Protein AF-A0A3D4YNA5-F1 (afdb_monomer)

Secondary structure (DSSP, 8-state):
---EEEEEEEEEE----HHHHHHHHHHHHHHHHHHTT-S-HHHHHHHHHHTT--EEEEEEETTSPPEETTEE-TTHHHHHHTTPPTT-BPPPEEETTEEEEEEEEEEE---PPPHHHHHHHHHHHHHHHHHHHHHHHHHHHHHHHHHHS-HHHHHHHTT--PPPPPP--TTT--GGGTT-HHHHHHHTTSPBTPBPPPEEETTEEE--BB----PPPHHHHHHHHHHHHHHHHHHHHHHHHHHHHHHHHHHS----THHHHHHHHHHHT-

Foldseek 3Di:
DWKKFKKKKWWQFDDDDPVRVVVQVVLLVQLQVQAAFDLALVSNVVSCVVSVTDIDMDMDTQPDFDDDPNDTDPPPNVVLRVDDDASTKHGWDDDPGGIMIMGTNDMGGDDPDDCVRCVVVVVVQVVQVVLLVVCQVVQQVLLVVCQVPHNCVSCVVVVHDDDDFDDDDLVGATPVCPQPNVVSVVLVVDDAQHWDRWRGTGSDTDIDHNPDDDDDDPVVCVVCVVVVVVVVVVVVVVVVVVVVVVVCVVPDPDPPCVVVVVVVVVVVVD

pLDDT: mean 86.46, std 11.06, range [39.0, 97.38]

Structure (mmCIF, N/CA/C/O backbone):
data_AF-A0A3D4YNA5-F1
#
_entry.id   AF-A0A3D4YNA5-F1
#
loop_
_atom_site.group_PDB
_atom_site.id
_atom_site.type_symbol
_atom_site.label_atom_id
_atom_site.label_alt_id
_atom_site.label_comp_id
_atom_site.label_asym_id
_atom_site.label_entity_id
_atom_site.label_seq_id
_atom_site.pdbx_PDB_ins_code
_atom_site.Cartn_x
_atom_site.Cartn_y
_atom_site.Cartn_z
_atom_site.occupancy
_atom_site.B_iso_or_equiv
_atom_site.auth_seq_id
_atom_site.auth_comp_id
_atom_site.auth_asym_id
_atom_site.auth_atom_id
_atom_site.pdbx_PDB_model_num
ATOM 1 N N . LYS A 1 1 ? 8.382 11.207 -14.283 1.00 49.62 1 LYS A N 1
ATOM 2 C CA . LYS A 1 1 ? 7.769 11.155 -15.631 1.00 49.62 1 LYS A CA 1
ATOM 3 C C . LYS A 1 1 ? 8.751 10.366 -16.470 1.00 49.62 1 LYS A C 1
ATOM 5 O O . LYS A 1 1 ? 9.892 10.797 -16.496 1.00 49.62 1 LYS A O 1
ATOM 10 N N . GLY A 1 2 ? 8.363 9.209 -16.989 1.00 64.25 2 GLY A N 1
ATOM 11 C CA . GLY A 1 2 ? 9.265 8.326 -17.723 1.00 64.25 2 GLY A CA 1
ATOM 12 C C . GLY A 1 2 ? 8.518 7.682 -18.877 1.00 64.25 2 GLY A C 1
ATOM 13 O O . GLY A 1 2 ? 7.293 7.521 -18.796 1.00 64.25 2 GLY A O 1
ATOM 14 N N . ASP A 1 3 ? 9.243 7.370 -19.939 1.00 75.56 3 ASP A N 1
ATOM 15 C CA . ASP A 1 3 ? 8.723 6.626 -21.079 1.00 75.56 3 ASP A CA 1
ATOM 16 C C . ASP A 1 3 ? 8.268 5.227 -20.624 1.00 75.56 3 ASP A C 1
ATOM 18 O O . ASP A 1 3 ? 8.743 4.694 -19.626 1.00 75.56 3 ASP A O 1
ATOM 22 N N . THR A 1 4 ? 7.307 4.610 -21.305 1.00 77.94 4 THR A N 1
ATOM 23 C CA . THR A 1 4 ? 6.870 3.233 -20.999 1.00 77.94 4 THR A CA 1
ATOM 24 C C . THR A 1 4 ? 6.983 2.382 -22.245 1.00 77.94 4 THR A C 1
ATOM 26 O O . THR A 1 4 ? 6.570 2.817 -23.313 1.00 77.94 4 THR A O 1
ATOM 29 N N . LEU A 1 5 ? 7.510 1.167 -22.141 1.00 78.56 5 LEU A N 1
ATOM 30 C CA . LEU A 1 5 ? 7.705 0.301 -23.302 1.00 78.56 5 LEU A CA 1
ATOM 31 C C . LEU A 1 5 ? 7.331 -1.152 -23.035 1.00 78.56 5 LEU A C 1
ATOM 33 O O . LEU A 1 5 ? 7.346 -1.608 -21.891 1.00 78.56 5 LEU A O 1
ATOM 37 N N . THR A 1 6 ? 6.995 -1.865 -24.109 1.00 83.50 6 THR A N 1
ATOM 38 C CA . THR A 1 6 ? 6.706 -3.305 -24.093 1.00 83.50 6 THR A CA 1
ATOM 39 C C . THR A 1 6 ? 7.867 -4.059 -24.726 1.00 83.50 6 THR A C 1
ATOM 41 O O . THR A 1 6 ? 8.294 -3.721 -25.830 1.00 83.50 6 THR A O 1
ATOM 44 N N . VAL A 1 7 ? 8.360 -5.090 -24.042 1.00 79.56 7 VAL A N 1
ATOM 45 C CA . VAL A 1 7 ? 9.488 -5.920 -24.484 1.00 79.56 7 VAL A CA 1
ATOM 46 C C . VAL A 1 7 ? 9.094 -7.384 -24.473 1.00 79.56 7 VAL A C 1
ATOM 48 O O . VAL A 1 7 ? 8.497 -7.871 -23.511 1.00 79.56 7 VAL A O 1
ATOM 51 N N . SER A 1 8 ? 9.509 -8.093 -25.513 1.00 81.62 8 SER A N 1
ATOM 52 C CA . SER A 1 8 ? 9.560 -9.552 -25.552 1.00 81.62 8 SER A CA 1
ATOM 53 C C . SER A 1 8 ? 10.996 -10.009 -25.286 1.00 81.62 8 SER A C 1
ATOM 55 O O . SER A 1 8 ? 11.909 -9.457 -25.888 1.00 81.62 8 SER A O 1
ATOM 57 N N . HIS A 1 9 ? 11.232 -11.003 -24.427 1.00 77.06 9 HIS A N 1
ATOM 58 C CA . HIS A 1 9 ? 12.578 -11.563 -24.233 1.00 77.06 9 HIS A CA 1
ATOM 59 C C . HIS A 1 9 ? 12.609 -13.094 -24.239 1.00 77.06 9 HIS A C 1
ATOM 61 O O . HIS A 1 9 ? 11.575 -13.750 -24.099 1.00 77.06 9 HIS A O 1
ATOM 67 N N . ILE A 1 10 ? 13.819 -13.624 -24.398 1.00 78.12 10 ILE A N 1
ATOM 68 C CA . ILE A 1 10 ? 14.181 -15.042 -24.416 1.00 78.12 10 ILE A CA 1
ATOM 69 C C . ILE A 1 10 ? 15.173 -15.288 -23.268 1.00 78.12 10 ILE A C 1
ATOM 71 O O . ILE A 1 10 ? 16.165 -14.566 -23.185 1.00 78.12 10 ILE A O 1
ATOM 75 N N . LEU A 1 11 ? 14.911 -16.282 -22.408 1.00 75.44 11 LEU A N 1
ATOM 76 C CA . LEU A 1 11 ? 15.756 -16.649 -21.258 1.00 75.44 11 LEU A CA 1
ATOM 77 C C . LEU A 1 11 ? 16.326 -18.071 -21.398 1.00 75.44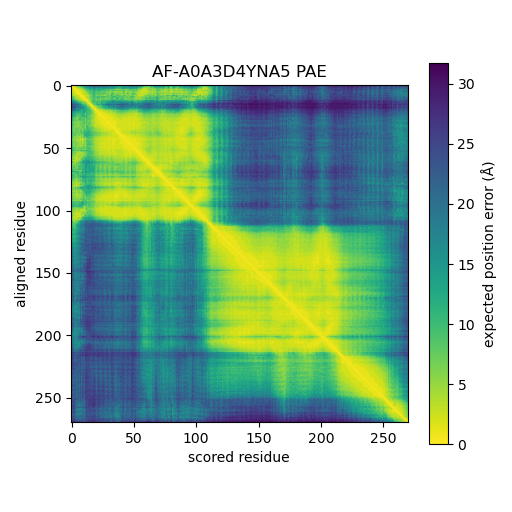 11 LEU A C 1
ATOM 79 O O . LEU A 1 11 ? 15.590 -19.021 -21.675 1.00 75.44 11 LEU A O 1
ATOM 83 N N . LEU A 1 12 ? 17.626 -18.228 -21.135 1.00 68.19 12 LEU A N 1
ATOM 84 C CA . LEU A 1 12 ? 18.305 -19.522 -21.001 1.00 68.19 12 LEU A CA 1
ATOM 85 C C . LEU A 1 12 ? 18.703 -19.797 -19.539 1.00 68.19 12 LEU A C 1
ATOM 87 O O . LEU A 1 12 ? 19.667 -19.217 -19.057 1.00 68.19 12 LEU A O 1
ATOM 91 N N . HIS A 1 13 ? 17.994 -20.707 -18.859 1.00 60.66 13 HIS A N 1
ATOM 92 C CA . HIS A 1 13 ? 18.258 -21.091 -17.461 1.00 60.66 13 HIS A CA 1
ATOM 93 C C . HIS A 1 13 ? 19.554 -21.901 -17.265 1.00 60.66 13 HIS A C 1
ATOM 95 O O . HIS A 1 13 ? 19.920 -22.728 -18.106 1.00 60.66 13 HIS A O 1
ATOM 101 N N . ILE A 1 14 ? 20.189 -21.733 -16.097 1.00 57.69 14 ILE A N 1
ATOM 102 C CA . ILE A 1 14 ? 21.370 -22.490 -15.655 1.00 57.69 14 ILE A CA 1
ATOM 103 C C . ILE A 1 14 ? 21.044 -23.288 -14.373 1.00 57.69 14 ILE A C 1
ATOM 105 O O . ILE A 1 14 ? 20.845 -22.701 -13.316 1.00 57.69 14 ILE A O 1
ATOM 109 N N . GLU A 1 15 ? 21.077 -24.624 -14.436 1.00 52.19 15 GLU A N 1
ATOM 110 C CA . GLU A 1 15 ? 21.253 -25.508 -13.265 1.00 52.19 15 GLU A CA 1
ATOM 111 C C . GLU A 1 15 ? 22.542 -26.325 -13.491 1.00 52.19 15 GLU A C 1
ATOM 113 O O . GLU A 1 15 ? 22.666 -27.025 -14.499 1.00 52.19 15 GLU A O 1
ATOM 118 N N . GLN A 1 16 ? 23.569 -26.162 -12.643 1.00 47.59 16 GLN A N 1
ATOM 119 C CA . GLN A 1 16 ? 24.948 -26.530 -13.016 1.00 47.59 16 GLN A CA 1
ATOM 120 C C . GLN A 1 16 ? 25.380 -27.973 -12.694 1.00 47.59 16 GLN A C 1
ATOM 122 O O . GLN A 1 16 ? 25.370 -28.419 -11.550 1.00 47.59 16 GLN A O 1
ATOM 127 N N . SER A 1 17 ? 25.928 -28.616 -13.732 1.00 53.03 17 SER A N 1
ATOM 128 C CA . SER A 1 17 ? 27.189 -29.382 -13.718 1.00 53.03 17 SER A CA 1
ATOM 129 C C . SER A 1 17 ? 28.076 -28.856 -14.868 1.00 53.03 17 SER A C 1
ATOM 131 O O . SER A 1 17 ? 27.544 -28.239 -15.794 1.00 53.03 17 SER A O 1
ATOM 133 N N . ASP A 1 18 ? 29.393 -29.099 -14.869 1.00 57.06 18 ASP A N 1
ATOM 134 C CA . ASP A 1 18 ? 30.337 -28.538 -15.867 1.00 57.06 18 ASP A CA 1
ATOM 135 C C . ASP A 1 18 ? 29.963 -28.836 -17.338 1.00 57.06 18 ASP A C 1
ATOM 137 O O . ASP A 1 18 ? 30.195 -28.025 -18.233 1.00 57.06 18 ASP A O 1
ATOM 141 N N . SER A 1 19 ? 29.304 -29.970 -17.609 1.00 61.47 19 SER A N 1
ATOM 142 C CA . SER A 1 19 ? 28.806 -30.325 -18.951 1.00 61.47 19 SER A CA 1
ATOM 143 C C . SER A 1 19 ? 27.565 -29.521 -19.378 1.00 61.47 19 SER A C 1
ATOM 145 O O . SER A 1 19 ? 27.304 -29.362 -20.574 1.00 61.47 19 SER A O 1
ATOM 147 N N . ALA A 1 20 ? 26.786 -29.017 -18.418 1.00 62.12 20 ALA A N 1
ATOM 148 C CA . ALA A 1 20 ? 25.581 -28.232 -18.671 1.00 62.12 20 ALA A CA 1
ATOM 149 C C . ALA A 1 20 ? 25.916 -26.781 -19.052 1.00 62.12 20 ALA A C 1
ATOM 151 O O . ALA A 1 20 ? 25.306 -26.257 -19.983 1.00 62.12 20 ALA A O 1
ATOM 152 N N . ALA A 1 21 ? 26.935 -26.176 -18.430 1.00 65.94 21 ALA A N 1
ATOM 153 C CA . ALA A 1 21 ? 27.372 -24.808 -18.731 1.00 65.94 21 ALA A CA 1
ATOM 154 C C . ALA A 1 21 ? 27.782 -24.642 -20.206 1.00 65.94 21 ALA A C 1
ATOM 156 O O . ALA A 1 21 ? 27.205 -23.826 -20.921 1.00 65.94 21 ALA A O 1
ATOM 157 N N . SER A 1 22 ? 28.648 -25.523 -20.726 1.00 74.38 22 SER A N 1
ATOM 158 C CA . SER A 1 22 ? 29.066 -25.464 -22.137 1.00 74.38 22 SER A CA 1
ATOM 159 C C . SER A 1 22 ? 27.923 -25.687 -23.137 1.00 74.38 22 SER 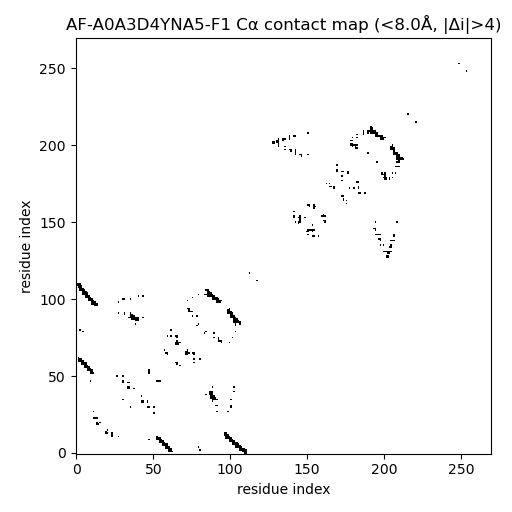A C 1
ATOM 161 O O . SER A 1 22 ? 28.011 -25.251 -24.285 1.00 74.38 22 SER A O 1
ATOM 163 N N . LYS A 1 23 ? 26.855 -26.402 -22.752 1.00 75.44 23 LYS A N 1
ATOM 164 C CA . LYS A 1 23 ? 25.661 -26.549 -23.601 1.00 75.44 23 LYS A CA 1
ATOM 165 C C . LYS A 1 23 ? 24.843 -25.263 -23.619 1.00 75.44 23 LYS A C 1
ATOM 167 O O . LYS A 1 23 ? 24.359 -24.889 -24.686 1.00 75.44 23 LYS A O 1
ATOM 172 N N . THR A 1 24 ? 24.698 -24.603 -22.473 1.00 77.56 24 THR A N 1
ATOM 173 C CA . THR A 1 24 ? 24.005 -23.317 -22.370 1.00 77.56 24 THR A CA 1
ATOM 174 C C . THR A 1 24 ? 24.736 -22.242 -23.163 1.00 77.56 24 THR A C 1
ATOM 176 O O . THR A 1 24 ? 24.092 -21.595 -23.983 1.00 77.56 24 THR A O 1
ATOM 179 N N . ASP A 1 25 ? 26.061 -22.148 -23.051 1.00 81.75 25 ASP A N 1
ATOM 180 C CA . ASP A 1 25 ? 26.862 -21.166 -23.798 1.00 81.75 25 ASP A CA 1
ATOM 181 C C . ASP A 1 25 ? 26.709 -21.346 -25.313 1.00 81.75 25 ASP A C 1
ATOM 183 O O . ASP A 1 25 ? 26.392 -20.405 -26.032 1.00 81.75 25 ASP A O 1
ATOM 187 N N . ARG A 1 26 ? 26.780 -22.588 -25.818 1.00 85.62 26 ARG A N 1
ATOM 188 C CA . ARG A 1 26 ? 26.553 -22.865 -27.251 1.00 85.62 26 ARG A CA 1
ATOM 189 C C . ARG A 1 26 ? 25.148 -22.488 -27.721 1.00 85.62 26 ARG A C 1
ATOM 191 O O . ARG A 1 26 ? 24.967 -22.108 -28.884 1.00 85.62 26 ARG A O 1
ATOM 198 N N . ARG A 1 27 ? 24.134 -22.648 -26.862 1.00 88.00 27 ARG A N 1
ATOM 199 C CA . ARG A 1 27 ? 22.757 -22.226 -27.166 1.00 88.00 27 ARG A CA 1
ATOM 200 C C . ARG A 1 27 ? 22.642 -20.707 -27.150 1.00 88.00 27 ARG A C 1
ATOM 202 O O . ARG A 1 27 ? 21.989 -20.176 -28.042 1.00 88.00 27 ARG A O 1
ATOM 209 N N . ALA A 1 28 ? 23.305 -20.034 -26.214 1.00 88.25 28 ALA A N 1
ATOM 210 C CA . ALA A 1 28 ? 23.381 -18.580 -26.142 1.00 88.25 28 ALA A CA 1
ATOM 211 C C . ALA A 1 28 ? 24.067 -18.000 -27.389 1.00 88.25 28 ALA A C 1
ATOM 213 O O . ALA A 1 28 ? 23.503 -17.135 -28.053 1.00 88.25 28 ALA A O 1
ATOM 214 N N . ASP A 1 29 ? 25.193 -18.581 -27.807 1.00 89.19 29 ASP A N 1
ATOM 215 C CA . ASP A 1 29 ? 25.886 -18.221 -29.046 1.00 89.19 29 ASP A CA 1
ATOM 216 C C . ASP A 1 29 ? 25.002 -18.422 -30.282 1.00 89.19 29 ASP A C 1
ATOM 218 O O . ASP A 1 29 ? 25.019 -17.628 -31.222 1.00 89.19 29 ASP A O 1
ATOM 222 N N . SER A 1 30 ? 24.233 -19.514 -30.311 1.00 90.88 30 SER A N 1
ATOM 223 C CA . SER A 1 30 ? 23.310 -19.789 -31.416 1.00 90.88 30 SER A CA 1
ATOM 224 C C . SER A 1 30 ? 22.175 -18.773 -31.447 1.00 90.88 30 SER A C 1
ATOM 226 O O . SER A 1 30 ? 21.864 -18.249 -32.512 1.00 90.88 30 SER A O 1
ATOM 228 N N . LEU A 1 31 ? 21.609 -18.445 -30.285 1.00 91.50 31 LEU A N 1
ATOM 229 C CA . LEU A 1 31 ? 20.586 -17.417 -30.135 1.00 91.50 31 LEU A CA 1
ATOM 230 C C . LEU A 1 31 ? 21.104 -16.051 -30.604 1.00 91.50 31 LEU A C 1
ATOM 232 O O . LEU A 1 31 ? 20.443 -15.387 -31.404 1.00 91.50 31 LEU A O 1
ATOM 236 N N . ALA A 1 32 ? 22.310 -15.674 -30.178 1.00 90.94 32 ALA A N 1
ATOM 237 C CA . ALA A 1 32 ? 22.948 -14.431 -30.582 1.00 90.94 32 ALA A CA 1
ATOM 238 C C . ALA A 1 32 ? 23.185 -14.380 -32.099 1.00 90.94 32 ALA A C 1
ATOM 240 O O . ALA A 1 32 ? 22.798 -13.412 -32.747 1.00 90.94 32 ALA A O 1
ATOM 241 N N . ARG A 1 33 ? 23.725 -15.448 -32.702 1.00 92.38 33 ARG A N 1
ATOM 242 C CA . ARG A 1 33 ? 23.923 -15.522 -34.163 1.00 92.38 33 ARG A CA 1
ATOM 243 C C . ARG A 1 33 ? 22.628 -15.377 -34.958 1.00 92.38 33 ARG A C 1
ATOM 245 O O . ARG A 1 33 ? 22.651 -14.829 -36.056 1.00 92.38 33 ARG A O 1
ATOM 252 N N . MET A 1 34 ? 21.520 -15.907 -34.445 1.00 90.81 34 MET A N 1
ATOM 253 C CA . MET A 1 34 ? 20.245 -15.887 -35.159 1.00 90.81 34 MET A CA 1
ATOM 254 C C . MET A 1 34 ? 19.531 -14.538 -35.060 1.00 90.81 34 MET A C 1
ATOM 256 O O . MET A 1 34 ? 18.917 -14.115 -36.040 1.00 90.81 34 MET A O 1
ATOM 260 N N . ALA A 1 35 ? 19.581 -13.883 -33.896 1.00 92.06 35 ALA A N 1
ATOM 261 C CA . ALA A 1 35 ? 18.666 -12.785 -33.594 1.00 92.06 35 ALA A CA 1
ATOM 262 C C . ALA A 1 35 ? 19.282 -11.576 -32.875 1.00 92.06 35 ALA A C 1
ATOM 264 O O . ALA A 1 35 ? 18.578 -10.583 -32.721 1.00 92.06 35 ALA A O 1
ATOM 265 N N . ALA A 1 36 ? 20.546 -11.595 -32.443 1.00 90.44 36 ALA A N 1
ATOM 266 C CA . ALA A 1 36 ? 21.111 -10.429 -31.765 1.00 90.44 36 ALA A CA 1
ATOM 267 C C . ALA A 1 36 ? 21.327 -9.243 -32.710 1.00 90.44 36 ALA A C 1
ATOM 269 O O . ALA A 1 36 ? 21.718 -9.409 -33.867 1.00 90.44 36 ALA A O 1
ATOM 270 N N . SER A 1 37 ? 21.109 -8.036 -32.182 1.00 88.75 37 SER A N 1
ATOM 271 C CA . SER A 1 37 ? 21.429 -6.761 -32.836 1.00 88.75 37 SER A CA 1
ATOM 272 C C . SER A 1 37 ? 20.813 -6.598 -34.233 1.00 88.75 37 SER A C 1
ATOM 274 O O . SER A 1 37 ? 21.428 -6.013 -35.126 1.00 88.75 37 SER A O 1
ATOM 276 N N . THR A 1 38 ? 19.604 -7.129 -34.442 1.00 88.31 38 THR A N 1
ATOM 277 C CA . THR A 1 38 ? 18.873 -7.037 -35.713 1.00 88.31 38 THR A CA 1
ATOM 278 C C . THR A 1 38 ? 17.647 -6.139 -35.594 1.00 88.31 38 THR A C 1
ATOM 280 O O . THR A 1 38 ? 16.963 -6.116 -34.575 1.00 88.31 38 THR A O 1
ATOM 283 N N . ASP A 1 39 ? 17.336 -5.435 -36.673 1.00 86.44 39 ASP A N 1
ATOM 284 C CA . ASP A 1 39 ? 16.124 -4.642 -36.865 1.00 86.44 39 ASP A CA 1
ATOM 285 C C . ASP A 1 39 ? 14.982 -5.440 -37.521 1.00 86.44 39 ASP A C 1
ATOM 287 O O . ASP A 1 39 ? 13.945 -4.869 -37.849 1.00 86.44 39 ASP A O 1
ATOM 291 N N . GLN A 1 40 ? 15.163 -6.752 -37.723 1.00 88.75 40 GLN A N 1
ATOM 292 C CA . GLN A 1 40 ? 14.173 -7.645 -38.323 1.00 88.75 40 GLN A CA 1
ATOM 293 C C . GLN A 1 40 ? 13.416 -8.420 -37.233 1.00 88.75 40 GLN A C 1
ATOM 295 O O . GLN A 1 40 ? 13.927 -9.430 -36.739 1.00 88.75 40 GLN A O 1
ATOM 300 N N . PRO A 1 41 ? 12.166 -8.042 -36.895 1.00 87.31 41 PRO A N 1
ATOM 301 C CA . PRO A 1 41 ? 11.430 -8.650 -35.783 1.00 87.31 41 PRO A CA 1
ATOM 302 C C . PRO A 1 41 ? 11.217 -10.158 -35.940 1.00 87.31 41 PRO A C 1
ATOM 304 O O . PRO A 1 41 ? 11.161 -10.877 -34.943 1.00 87.31 41 PRO A O 1
ATOM 307 N N . ALA A 1 42 ? 11.115 -10.632 -37.187 1.00 92.81 42 ALA A N 1
ATOM 308 C CA . ALA A 1 42 ? 10.882 -12.034 -37.520 1.00 92.81 42 ALA A CA 1
ATOM 309 C C . ALA A 1 42 ? 12.023 -12.954 -37.062 1.00 92.81 42 ALA A C 1
ATOM 311 O O . ALA A 1 42 ? 11.754 -14.067 -36.612 1.00 92.81 42 ALA A O 1
ATOM 312 N N . LYS A 1 43 ? 13.278 -12.483 -37.095 1.00 91.75 43 LYS A N 1
ATOM 313 C CA . LYS A 1 43 ? 14.445 -13.275 -36.674 1.00 91.75 43 LYS A CA 1
ATOM 314 C C . LYS A 1 43 ? 14.385 -13.661 -35.202 1.00 91.75 43 LYS A C 1
ATOM 316 O O . LYS A 1 43 ? 14.775 -14.767 -34.843 1.00 91.75 43 LYS A O 1
ATOM 321 N N . PHE A 1 44 ? 13.849 -12.779 -34.360 1.00 93.00 44 PHE A N 1
ATOM 322 C CA . PHE A 1 44 ? 13.624 -13.068 -32.947 1.00 93.00 44 PHE A CA 1
ATOM 323 C C . PHE A 1 44 ? 12.629 -14.223 -32.762 1.00 93.00 44 PHE A C 1
ATOM 325 O O . PHE A 1 44 ? 12.913 -15.184 -32.046 1.00 93.00 44 PHE A O 1
ATOM 332 N N . ASP A 1 45 ? 11.490 -14.170 -33.460 1.00 91.94 45 ASP A N 1
ATOM 333 C CA . ASP A 1 45 ? 10.459 -15.211 -33.377 1.00 91.94 45 ASP A CA 1
ATOM 334 C C . ASP A 1 45 ? 10.941 -16.543 -33.983 1.00 91.94 45 ASP A C 1
ATOM 336 O O . ASP A 1 45 ? 10.618 -17.623 -33.484 1.00 91.94 45 ASP A O 1
ATOM 340 N N . GLU A 1 46 ? 11.738 -16.488 -35.052 1.00 93.62 46 GLU A N 1
ATOM 341 C CA . GLU A 1 46 ? 12.380 -17.655 -35.660 1.00 93.62 46 GLU A CA 1
ATOM 342 C C . GLU A 1 46 ? 13.417 -18.293 -34.736 1.00 93.62 46 GLU A C 1
ATOM 344 O O . GLU A 1 46 ? 13.385 -19.511 -34.559 1.00 93.62 46 GLU A O 1
ATOM 349 N N . ALA A 1 47 ? 14.282 -17.499 -34.100 1.00 92.69 47 ALA A N 1
ATOM 350 C CA . ALA A 1 47 ? 15.271 -17.988 -33.143 1.00 92.69 47 ALA A CA 1
ATOM 351 C C . ALA A 1 47 ? 14.611 -18.633 -31.921 1.00 92.69 47 ALA A C 1
ATOM 353 O O . ALA A 1 47 ? 14.999 -19.734 -31.523 1.00 92.69 47 ALA A O 1
ATOM 354 N N . ALA A 1 48 ? 13.565 -18.003 -31.376 1.00 92.50 48 ALA A N 1
ATOM 355 C CA . ALA A 1 48 ? 12.783 -18.559 -30.277 1.00 92.50 48 ALA A CA 1
ATOM 356 C C . ALA A 1 48 ? 12.181 -19.926 -30.640 1.00 92.50 48 ALA A C 1
ATOM 358 O O . ALA A 1 48 ? 12.310 -20.884 -29.876 1.00 92.50 48 ALA A O 1
ATOM 359 N N . ARG A 1 49 ? 11.575 -20.054 -31.830 1.00 93.75 49 ARG A N 1
ATOM 360 C CA . ARG A 1 49 ? 11.005 -21.327 -32.306 1.00 93.75 49 ARG A CA 1
ATOM 361 C C . ARG A 1 49 ? 12.074 -22.386 -32.570 1.00 93.75 49 ARG A C 1
ATOM 363 O O . ARG A 1 49 ? 11.923 -23.514 -32.109 1.00 93.75 49 ARG A O 1
ATOM 370 N N . ALA A 1 50 ? 13.138 -22.034 -33.289 1.00 91.62 50 ALA A N 1
ATOM 371 C CA 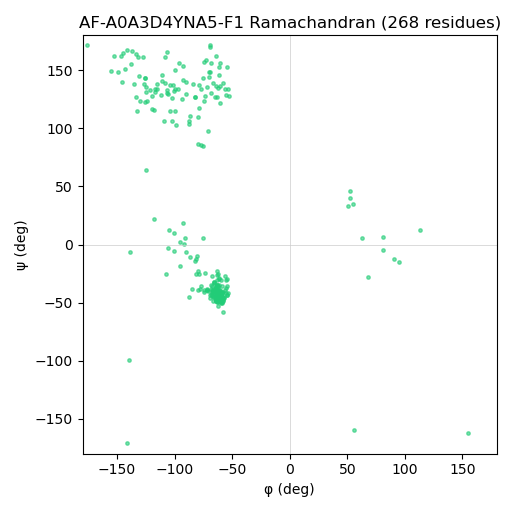. ALA A 1 50 ? 14.193 -22.965 -33.686 1.00 91.62 50 ALA A CA 1
ATOM 372 C C . ALA A 1 50 ? 14.957 -23.527 -32.484 1.00 91.62 50 ALA A C 1
ATOM 374 O O . ALA A 1 50 ? 15.295 -24.708 -32.458 1.00 91.62 50 ALA A O 1
ATOM 375 N N . LEU A 1 51 ? 15.201 -22.692 -31.473 1.00 90.00 51 LEU A N 1
ATOM 376 C CA . LEU A 1 51 ? 15.894 -23.087 -30.248 1.00 90.00 51 LEU A CA 1
ATOM 377 C C . LEU A 1 51 ? 14.937 -23.550 -29.143 1.00 90.00 51 LEU A C 1
ATOM 379 O O . LEU A 1 51 ? 15.409 -23.911 -28.062 1.00 90.00 51 LEU A O 1
ATOM 383 N N . GLN A 1 52 ? 13.627 -23.552 -29.417 1.00 89.69 52 GLN A N 1
ATOM 384 C CA . GLN A 1 52 ? 12.551 -23.929 -28.498 1.00 89.69 52 GLN A CA 1
ATOM 385 C C . GLN A 1 52 ? 12.624 -23.177 -27.161 1.00 89.69 52 GLN A C 1
ATOM 387 O O . GLN A 1 52 ? 12.532 -23.779 -26.090 1.00 89.69 52 GLN A O 1
ATOM 392 N N . ILE A 1 53 ? 12.829 -21.860 -27.220 1.00 88.38 53 ILE A N 1
ATOM 393 C CA . ILE A 1 53 ? 12.932 -21.006 -26.036 1.00 88.38 53 ILE A CA 1
ATOM 394 C C . ILE A 1 53 ? 11.644 -20.179 -25.903 1.00 88.38 53 ILE A C 1
ATOM 396 O O . ILE A 1 53 ? 11.216 -19.563 -26.884 1.00 88.38 53 ILE A O 1
ATOM 400 N N . PRO A 1 54 ? 10.992 -20.161 -24.725 1.00 86.12 54 PRO A N 1
ATOM 401 C CA . PRO A 1 54 ? 9.764 -19.402 -24.533 1.00 86.12 54 PRO A CA 1
ATOM 402 C C . PRO A 1 54 ? 10.019 -17.896 -24.623 1.00 86.12 54 PRO A C 1
ATOM 404 O O . PRO A 1 54 ? 10.993 -17.380 -24.075 1.00 86.12 54 PRO A O 1
ATOM 407 N N . VAL A 1 55 ? 9.096 -17.191 -25.281 1.00 89.69 55 VAL A N 1
ATOM 408 C CA . VAL A 1 55 ? 9.086 -15.727 -25.324 1.00 89.69 55 VAL A CA 1
ATOM 409 C C . VAL A 1 55 ? 8.199 -15.198 -24.210 1.00 89.69 55 VAL A C 1
ATOM 411 O O . VAL A 1 55 ? 7.015 -15.535 -24.143 1.00 89.69 55 VAL A O 1
ATOM 414 N N . ILE A 1 56 ? 8.750 -14.326 -23.371 1.00 88.62 56 ILE A N 1
ATOM 415 C CA . ILE A 1 56 ? 8.001 -13.677 -22.295 1.00 88.62 56 ILE A CA 1
ATOM 416 C C . ILE A 1 56 ? 7.861 -12.186 -22.592 1.00 88.62 56 ILE A C 1
ATOM 418 O O . ILE A 1 56 ? 8.849 -11.492 -22.838 1.00 88.62 56 ILE A O 1
ATOM 422 N N . ARG A 1 57 ? 6.619 -11.694 -22.531 1.00 89.12 57 ARG A N 1
ATOM 423 C CA . ARG A 1 57 ? 6.266 -10.284 -22.736 1.00 89.12 57 ARG A CA 1
ATOM 424 C C . ARG A 1 57 ? 6.122 -9.560 -21.409 1.00 89.12 57 ARG A C 1
ATOM 426 O O . ARG A 1 57 ? 5.454 -10.062 -20.509 1.00 89.12 57 ARG A O 1
ATOM 433 N N . SER A 1 58 ? 6.709 -8.374 -21.306 1.00 86.06 58 SER A N 1
ATOM 434 C CA . SER A 1 58 ? 6.594 -7.516 -20.127 1.00 86.06 58 SER A CA 1
ATOM 435 C C . SER A 1 58 ? 6.610 -6.036 -20.505 1.00 86.06 58 SER A C 1
ATOM 437 O O . SER A 1 58 ? 7.009 -5.665 -21.606 1.00 86.06 58 SER A O 1
ATOM 439 N N . THR A 1 59 ? 6.149 -5.189 -19.589 1.00 87.25 59 THR A N 1
ATOM 440 C CA . THR A 1 59 ? 6.159 -3.728 -19.719 1.00 87.25 59 THR A CA 1
ATOM 441 C C . THR A 1 59 ? 7.079 -3.134 -18.660 1.00 87.25 59 THR A C 1
ATOM 443 O O . THR A 1 59 ? 7.043 -3.554 -17.505 1.00 87.25 59 THR A O 1
ATOM 446 N N . VAL A 1 60 ? 7.881 -2.138 -19.030 1.00 85.62 60 VAL A N 1
ATOM 447 C CA . VAL A 1 60 ? 8.744 -1.398 -18.100 1.00 85.62 60 VAL A CA 1
ATOM 448 C C . VAL A 1 60 ? 8.572 0.104 -18.301 1.00 85.62 60 VAL A C 1
ATOM 450 O O . VAL A 1 60 ? 8.349 0.575 -19.415 1.00 85.62 60 VAL A O 1
ATOM 453 N N . VAL A 1 61 ? 8.655 0.845 -17.198 1.00 85.12 61 VAL A N 1
ATOM 454 C CA . VAL A 1 61 ? 8.663 2.312 -17.176 1.00 85.12 61 VAL A CA 1
ATOM 455 C C . VAL A 1 61 ? 10.101 2.782 -16.990 1.00 85.12 61 VAL A C 1
ATOM 457 O O . VAL A 1 61 ? 10.836 2.226 -16.174 1.00 85.12 61 VAL A O 1
ATOM 460 N N . GLU A 1 62 ? 10.502 3.808 -17.726 1.00 81.00 62 GLU A N 1
ATOM 461 C CA . GLU A 1 62 ? 11.824 4.409 -17.664 1.00 81.00 62 GLU A CA 1
ATOM 462 C C . GLU A 1 62 ? 12.153 4.847 -16.231 1.00 81.00 62 GLU A C 1
ATOM 464 O O . GLU A 1 62 ? 11.368 5.527 -15.563 1.00 81.00 62 GLU A O 1
ATOM 469 N N . GLY A 1 63 ? 13.323 4.424 -15.750 1.00 75.88 63 GLY A N 1
ATOM 470 C CA . GLY A 1 63 ? 13.774 4.638 -14.373 1.00 75.88 63 GLY A CA 1
ATOM 471 C C . GLY A 1 63 ? 13.395 3.524 -13.391 1.00 75.88 63 GLY A C 1
ATOM 472 O O . GLY A 1 63 ? 13.979 3.469 -12.309 1.00 75.88 63 GLY A O 1
ATOM 473 N N . ASN A 1 64 ? 12.499 2.602 -13.760 1.00 79.88 64 ASN A N 1
ATOM 474 C CA . ASN A 1 64 ? 12.204 1.410 -12.964 1.00 79.88 64 ASN A CA 1
ATOM 475 C C . ASN A 1 64 ? 13.070 0.219 -13.399 1.00 79.88 64 ASN A C 1
ATOM 477 O O . ASN A 1 64 ? 13.490 0.108 -14.552 1.00 79.88 64 ASN A O 1
ATOM 481 N N . THR A 1 65 ? 13.317 -0.707 -12.472 1.00 78.81 65 THR A N 1
ATOM 482 C CA . THR A 1 65 ? 13.961 -1.984 -12.789 1.00 78.81 65 THR A CA 1
ATOM 483 C C . THR A 1 65 ? 13.003 -2.877 -13.572 1.00 78.81 65 THR A C 1
ATOM 485 O O . THR A 1 65 ? 11.831 -3.009 -13.221 1.00 78.81 65 THR A O 1
ATOM 488 N N . MET A 1 66 ? 13.501 -3.519 -14.629 1.00 81.88 66 MET A N 1
ATOM 489 C CA . MET A 1 66 ? 12.727 -4.530 -15.340 1.00 81.88 66 MET A CA 1
ATOM 490 C C . MET A 1 66 ? 12.691 -5.807 -14.505 1.00 81.88 66 MET A C 1
ATOM 492 O O . MET A 1 66 ? 13.740 -6.355 -14.155 1.00 81.88 66 MET A O 1
ATOM 496 N N . THR A 1 67 ? 11.487 -6.279 -14.194 1.00 82.12 67 THR A N 1
ATOM 497 C CA . THR A 1 67 ? 11.284 -7.573 -13.549 1.00 82.12 67 THR A CA 1
ATOM 498 C C . THR A 1 67 ? 10.312 -8.432 -14.345 1.00 82.12 67 THR A C 1
ATOM 500 O O . THR A 1 67 ? 9.350 -7.941 -14.941 1.00 82.12 67 THR A O 1
ATOM 503 N N . VAL A 1 68 ? 10.574 -9.735 -14.370 1.00 75.25 68 VAL A N 1
ATOM 504 C CA . VAL A 1 68 ? 9.689 -10.745 -14.952 1.00 75.25 68 VAL A CA 1
ATOM 505 C C . VAL A 1 68 ? 9.587 -11.889 -13.963 1.00 75.25 68 VAL A C 1
ATOM 507 O O . VAL A 1 68 ? 10.602 -12.395 -13.501 1.00 75.25 68 VAL A O 1
ATOM 510 N N . ASN A 1 69 ? 8.361 -12.278 -13.606 1.00 75.31 69 ASN A N 1
ATOM 511 C CA . ASN A 1 69 ? 8.104 -13.341 -12.626 1.00 75.31 69 ASN A CA 1
ATOM 512 C C . ASN A 1 69 ? 8.883 -13.157 -11.304 1.00 75.31 69 ASN A C 1
ATOM 514 O O . ASN A 1 69 ? 9.297 -14.123 -10.673 1.00 75.31 69 ASN A O 1
ATOM 518 N N . GLY A 1 70 ? 9.104 -11.904 -10.890 1.00 72.19 70 GLY A N 1
ATOM 519 C CA . GLY A 1 70 ? 9.858 -11.563 -9.678 1.00 72.19 70 GLY A CA 1
ATOM 520 C C . GLY A 1 70 ? 11.385 -11.574 -9.828 1.00 72.19 70 GLY A C 1
ATOM 521 O O . GLY A 1 70 ? 12.071 -11.170 -8.893 1.00 72.19 70 GLY A O 1
ATOM 522 N N . GLN A 1 71 ? 11.925 -11.966 -10.984 1.00 75.44 71 GLN A N 1
ATOM 523 C CA . GLN A 1 71 ? 13.358 -11.916 -11.280 1.00 75.44 71 GLN A CA 1
ATOM 524 C C . GLN A 1 71 ? 13.736 -10.604 -11.964 1.00 75.44 71 GLN A C 1
ATOM 526 O O . GLN A 1 71 ? 12.987 -10.079 -12.787 1.00 75.44 71 GLN A O 1
ATOM 531 N N . TYR A 1 72 ? 14.897 -10.062 -11.602 1.00 81.00 72 TYR A N 1
ATOM 532 C CA . TYR A 1 72 ? 15.448 -8.849 -12.198 1.00 81.00 72 TYR A CA 1
ATOM 533 C C . TYR A 1 72 ? 16.165 -9.175 -13.507 1.00 81.00 72 TYR A C 1
ATOM 535 O O . TYR A 1 72 ? 17.072 -10.001 -13.510 1.00 81.00 72 TYR A O 1
ATOM 543 N N . ILE A 1 73 ? 15.802 -8.476 -14.585 1.00 80.81 73 ILE A N 1
ATOM 544 C CA . ILE A 1 73 ? 16.459 -8.618 -15.887 1.00 80.81 73 ILE A CA 1
ATOM 545 C C . ILE A 1 73 ? 17.409 -7.430 -16.091 1.00 80.81 73 ILE A C 1
ATOM 547 O O . ILE A 1 73 ? 16.942 -6.307 -16.332 1.00 80.81 73 ILE A O 1
ATOM 551 N N . PRO A 1 74 ? 18.736 -7.630 -15.983 1.00 77.75 74 PRO A N 1
ATOM 552 C CA . PRO A 1 74 ? 19.697 -6.560 -16.194 1.00 77.75 74 PRO A CA 1
ATOM 553 C C . PRO A 1 74 ? 19.738 -6.123 -17.663 1.00 77.75 74 PRO A C 1
ATOM 555 O O . PRO A 1 74 ? 19.419 -6.884 -18.572 1.00 77.75 74 PRO A O 1
ATOM 558 N N . SER A 1 75 ? 20.172 -4.882 -17.888 1.00 83.81 75 SER A N 1
ATOM 559 C CA . SER A 1 75 ? 20.564 -4.325 -19.197 1.00 83.81 75 SER A CA 1
ATOM 560 C C . SER A 1 75 ? 19.455 -4.119 -20.242 1.00 83.81 75 SER A C 1
ATOM 562 O O . SER A 1 75 ? 19.543 -3.153 -20.998 1.00 83.81 75 SER A O 1
ATOM 564 N N . VAL A 1 76 ? 18.366 -4.894 -20.228 1.00 84.50 76 VAL A N 1
ATOM 565 C CA . VAL A 1 76 ? 17.251 -4.759 -21.185 1.00 84.50 76 VAL A CA 1
ATOM 566 C C . VAL A 1 76 ? 16.535 -3.412 -21.059 1.00 84.50 76 VAL A C 1
ATOM 568 O O . VAL A 1 76 ? 16.324 -2.736 -22.061 1.00 84.50 76 VAL A O 1
ATOM 571 N N . GLY A 1 77 ? 16.192 -2.988 -19.837 1.00 83.81 77 GLY A N 1
ATOM 572 C CA . GLY A 1 77 ? 15.539 -1.694 -19.602 1.00 83.81 77 GLY A CA 1
ATOM 573 C C . GLY A 1 77 ? 16.376 -0.515 -20.122 1.00 83.81 77 GLY A C 1
ATOM 574 O O . GLY A 1 77 ? 15.910 0.218 -20.993 1.00 83.81 77 GLY A O 1
ATOM 575 N N . PRO A 1 78 ? 17.629 -0.342 -19.653 1.00 83.25 78 PRO A N 1
ATOM 576 C CA . PRO A 1 78 ? 18.522 0.694 -20.163 1.00 83.25 78 PRO A CA 1
ATOM 577 C C . PRO A 1 78 ? 18.735 0.645 -21.679 1.00 83.25 78 PRO A C 1
ATOM 579 O O . PRO A 1 78 ? 18.720 1.702 -22.299 1.00 83.25 78 PRO A O 1
ATOM 582 N N . TRP A 1 79 ? 18.903 -0.536 -22.285 1.00 87.62 79 TRP A N 1
ATOM 583 C CA . TRP A 1 79 ? 19.027 -0.673 -23.742 1.00 87.62 79 TRP A CA 1
ATOM 584 C C . TRP A 1 79 ? 17.796 -0.115 -24.467 1.00 87.62 79 TRP A C 1
ATOM 586 O O . TRP A 1 79 ? 17.928 0.723 -25.362 1.00 87.62 79 TRP A O 1
ATOM 596 N N . ALA A 1 80 ? 16.603 -0.515 -24.029 1.00 86.62 80 ALA A N 1
ATOM 597 C CA . ALA A 1 80 ? 15.356 -0.177 -24.700 1.00 86.62 80 ALA A CA 1
ATOM 598 C C . ALA A 1 80 ? 15.043 1.337 -24.666 1.00 86.62 80 ALA A C 1
ATOM 600 O O . ALA A 1 80 ? 14.509 1.871 -25.635 1.00 86.62 80 ALA A O 1
ATOM 601 N N . PHE A 1 81 ? 15.445 2.052 -23.606 1.00 85.25 81 PHE A N 1
ATOM 602 C CA . PHE A 1 81 ? 15.273 3.512 -23.490 1.00 85.25 81 PHE A CA 1
ATOM 603 C C . PHE A 1 81 ? 16.454 4.342 -24.037 1.00 85.25 81 PHE A C 1
ATOM 605 O O . PHE A 1 81 ? 16.363 5.563 -24.121 1.00 85.25 81 PHE A O 1
ATOM 612 N N . GLN A 1 82 ? 17.571 3.725 -24.447 1.00 82.56 82 GLN A N 1
ATOM 613 C CA . GLN A 1 82 ? 18.765 4.440 -24.938 1.00 82.56 82 GLN A CA 1
ATOM 614 C C . GLN A 1 82 ? 18.813 4.639 -26.463 1.00 82.56 82 GLN A C 1
ATOM 616 O O . GLN A 1 82 ? 19.876 4.954 -27.008 1.00 82.56 82 GLN A O 1
ATOM 621 N N . GLY A 1 83 ? 17.668 4.508 -27.138 1.00 77.19 83 GLY A N 1
ATOM 622 C CA . GLY A 1 83 ? 17.520 4.776 -28.572 1.00 77.19 83 GLY A CA 1
ATOM 623 C C . GLY A 1 83 ? 17.218 3.553 -29.439 1.00 77.19 83 GLY A C 1
ATOM 624 O O . GLY A 1 83 ? 17.305 3.670 -30.661 1.00 77.19 83 GLY A O 1
ATOM 625 N N . ALA A 1 84 ? 16.865 2.411 -28.835 1.00 86.19 84 ALA A N 1
ATOM 626 C CA . ALA A 1 84 ? 16.333 1.265 -29.566 1.00 86.19 84 ALA A CA 1
ATOM 627 C C . ALA A 1 84 ? 15.013 1.631 -30.265 1.00 86.19 84 ALA A C 1
ATOM 629 O O . ALA A 1 84 ? 14.214 2.424 -29.755 1.00 86.19 84 ALA A O 1
ATOM 630 N N . LYS A 1 85 ? 14.771 1.048 -31.437 1.00 88.44 85 LYS A N 1
ATOM 631 C CA . LYS A 1 85 ? 13.543 1.276 -32.211 1.00 88.44 85 LYS A CA 1
ATOM 632 C C . LYS A 1 85 ? 12.544 0.134 -32.017 1.00 88.44 85 LYS A C 1
ATOM 634 O O . LYS A 1 85 ? 12.960 -1.009 -31.840 1.00 88.44 85 LYS A O 1
ATOM 639 N N . PRO A 1 86 ? 11.225 0.393 -32.097 1.00 90.75 86 PRO A N 1
ATOM 640 C CA . PRO A 1 86 ? 10.245 -0.684 -32.172 1.00 90.75 86 PRO A CA 1
ATOM 641 C C . PRO A 1 86 ? 10.589 -1.664 -33.304 1.00 90.75 86 PRO A C 1
ATOM 643 O O . PRO A 1 86 ? 10.821 -1.252 -34.440 1.00 90.75 86 PRO A O 1
ATOM 646 N N . GLY A 1 87 ? 10.642 -2.950 -32.974 1.00 88.88 87 GLY A N 1
ATOM 647 C CA . GLY A 1 87 ? 11.073 -4.047 -33.837 1.00 88.88 87 GLY A CA 1
ATOM 648 C C . GLY A 1 87 ? 12.548 -4.444 -33.703 1.00 88.88 87 GLY A C 1
ATOM 649 O O . GLY A 1 87 ? 12.914 -5.535 -34.137 1.00 88.88 87 GLY A O 1
ATOM 650 N N . GLU A 1 88 ? 13.381 -3.612 -33.077 1.00 91.81 88 GLU A N 1
ATOM 651 C CA . GLU A 1 88 ? 14.804 -3.884 -32.869 1.00 91.81 88 GLU A CA 1
ATOM 652 C C . GLU A 1 88 ? 15.022 -4.918 -31.762 1.00 91.81 88 GLU A C 1
ATOM 654 O O . GLU A 1 88 ? 14.311 -4.938 -30.752 1.00 91.81 88 GLU A O 1
ATOM 659 N N . THR A 1 89 ? 16.024 -5.773 -31.960 1.00 93.00 89 THR A N 1
ATOM 660 C CA . THR A 1 89 ? 16.469 -6.791 -31.007 1.00 93.00 89 THR A CA 1
ATOM 661 C C . THR A 1 89 ? 17.820 -6.406 -30.414 1.00 93.00 89 THR A C 1
ATOM 663 O O . THR A 1 89 ? 18.707 -5.929 -31.121 1.00 93.00 89 THR A O 1
ATOM 666 N N . SER A 1 90 ? 17.974 -6.618 -29.113 1.00 90.94 90 SER A N 1
ATOM 667 C CA . SER A 1 90 ? 19.171 -6.314 -28.346 1.00 90.94 90 SER A CA 1
ATOM 668 C C . SER A 1 90 ? 20.337 -7.222 -28.714 1.00 90.94 90 SER A C 1
ATOM 670 O O . SER A 1 90 ? 20.191 -8.223 -29.417 1.00 90.94 90 SER A O 1
ATOM 672 N N . GLU A 1 91 ? 21.508 -6.896 -28.186 1.00 90.19 91 GLU A N 1
ATOM 673 C CA . GLU A 1 91 ? 22.564 -7.887 -28.018 1.00 90.19 91 GLU A CA 1
ATOM 674 C C . GLU A 1 91 ? 22.194 -8.914 -26.936 1.00 90.19 91 GLU A C 1
ATOM 676 O O . GLU A 1 91 ? 21.197 -8.758 -26.221 1.00 90.19 91 GLU A O 1
ATOM 681 N N . LEU A 1 92 ? 22.986 -9.980 -26.837 1.00 89.31 92 LEU A N 1
ATOM 682 C CA . LEU A 1 92 ? 22.838 -10.958 -25.767 1.00 89.31 92 LEU A CA 1
ATOM 683 C C . LEU A 1 92 ? 23.359 -10.352 -24.456 1.00 89.31 92 LEU A C 1
ATOM 685 O O . LEU A 1 92 ? 24.486 -9.865 -24.407 1.00 89.31 92 LEU A O 1
ATOM 689 N N . PHE A 1 93 ? 22.546 -10.387 -23.405 1.00 87.44 93 PHE A N 1
ATOM 690 C CA . PHE A 1 93 ? 22.913 -9.908 -22.077 1.00 87.44 93 PHE A CA 1
ATOM 691 C C . PHE A 1 93 ? 23.150 -11.067 -21.119 1.00 87.44 93 PHE A C 1
ATOM 693 O O . PHE A 1 93 ? 22.302 -11.950 -20.986 1.00 87.44 93 PHE A O 1
ATOM 700 N N . ASP A 1 94 ? 24.252 -10.992 -20.383 1.00 82.69 94 ASP A N 1
ATOM 701 C CA . ASP A 1 94 ? 24.602 -11.975 -19.363 1.00 82.69 94 ASP A CA 1
ATOM 702 C C . ASP A 1 94 ? 24.028 -11.571 -18.002 1.00 82.69 94 ASP A C 1
ATOM 704 O O . ASP A 1 94 ? 24.066 -10.402 -17.595 1.00 82.69 94 ASP A O 1
ATOM 708 N N . ALA A 1 95 ? 23.532 -12.554 -17.263 1.00 79.12 95 ALA A N 1
ATOM 709 C CA . ALA A 1 95 ? 23.033 -12.399 -15.909 1.00 79.12 95 ALA A CA 1
ATOM 710 C C . ALA A 1 95 ? 23.414 -13.604 -15.043 1.00 79.12 95 ALA A C 1
ATOM 712 O O . ALA A 1 95 ? 23.836 -14.650 -15.530 1.00 79.12 95 ALA A O 1
ATOM 713 N N . ALA A 1 96 ? 23.240 -13.463 -13.728 1.00 76.38 96 ALA A N 1
ATOM 714 C CA . ALA A 1 96 ? 23.563 -14.528 -12.778 1.00 76.38 96 ALA A CA 1
ATOM 715 C C . ALA A 1 96 ? 22.729 -15.807 -12.987 1.00 76.38 96 ALA A C 1
ATOM 717 O O . ALA A 1 96 ? 23.159 -16.888 -12.596 1.00 76.38 96 ALA A O 1
ATOM 718 N N . ASP A 1 97 ? 21.539 -15.680 -13.572 1.00 76.56 97 ASP A N 1
ATOM 719 C CA . ASP A 1 97 ? 20.578 -16.757 -13.792 1.00 76.56 97 ASP A CA 1
ATOM 720 C C . ASP A 1 97 ? 20.498 -17.235 -15.250 1.00 76.56 97 ASP A C 1
ATOM 722 O O . ASP A 1 97 ? 19.786 -18.206 -15.528 1.00 76.56 97 ASP A O 1
ATOM 726 N N . GLY A 1 98 ? 21.237 -16.604 -16.170 1.00 82.69 98 GLY A N 1
ATOM 727 C CA . GLY A 1 98 ? 21.211 -16.980 -17.576 1.00 82.69 98 GLY A CA 1
ATOM 728 C C . GLY A 1 98 ? 21.596 -15.885 -18.560 1.00 82.69 98 GLY A C 1
ATOM 729 O O . GLY A 1 98 ? 22.185 -14.865 -18.210 1.00 82.69 98 GLY A O 1
ATOM 730 N N . TYR A 1 99 ? 21.211 -16.121 -19.812 1.00 87.19 99 TYR A N 1
ATOM 731 C CA . TYR A 1 99 ? 21.376 -15.187 -20.921 1.00 87.19 99 TYR A CA 1
ATOM 732 C C . TYR A 1 99 ? 20.020 -14.651 -21.374 1.00 87.19 99 TYR A C 1
ATOM 734 O O . TYR A 1 99 ? 19.051 -15.413 -21.468 1.00 87.19 99 TYR A O 1
ATOM 742 N N . TYR A 1 100 ? 19.979 -13.364 -21.706 1.00 89.06 100 TYR A N 1
ATOM 743 C CA . TYR A 1 100 ? 18.783 -12.648 -22.126 1.00 89.06 100 TYR A CA 1
ATOM 744 C C . TYR A 1 100 ? 18.958 -12.036 -23.514 1.00 89.06 100 TYR A C 1
ATOM 746 O O . TYR A 1 100 ? 19.939 -11.351 -23.784 1.00 89.06 100 TYR A O 1
ATOM 754 N N . LEU A 1 101 ? 17.963 -12.224 -24.377 1.00 91.19 101 LEU A N 1
ATOM 755 C CA . LEU A 1 101 ? 17.832 -11.494 -25.638 1.00 91.19 101 LEU A CA 1
ATOM 756 C C . LEU A 1 101 ? 16.462 -10.821 -25.674 1.00 91.19 101 LEU A C 1
ATOM 758 O O . LEU A 1 101 ? 15.467 -11.493 -25.405 1.00 91.19 101 LEU A O 1
ATOM 762 N N . ALA A 1 102 ? 16.390 -9.533 -26.001 1.00 92.25 102 ALA A N 1
ATOM 763 C CA . ALA A 1 102 ? 15.164 -8.745 -25.917 1.00 92.25 102 ALA A CA 1
ATOM 764 C C . ALA A 1 102 ? 14.811 -8.058 -27.239 1.00 92.25 102 ALA A C 1
ATOM 766 O O . ALA A 1 102 ? 15.687 -7.552 -27.923 1.00 92.25 102 ALA A O 1
ATOM 767 N N . ARG A 1 103 ? 13.522 -7.974 -27.570 1.00 94.25 103 ARG A N 1
ATOM 768 C CA . ARG A 1 103 ? 12.978 -7.179 -28.676 1.00 94.25 103 ARG A CA 1
ATOM 769 C C . ARG A 1 103 ? 12.052 -6.097 -28.139 1.00 94.25 103 ARG A C 1
ATOM 771 O O . ARG A 1 103 ? 11.153 -6.391 -27.348 1.00 94.25 103 ARG A O 1
ATOM 778 N N . LEU A 1 104 ? 12.240 -4.864 -28.597 1.00 93.12 104 LEU A N 1
ATOM 779 C CA . LEU A 1 104 ? 11.357 -3.747 -28.272 1.00 93.12 104 LEU A CA 1
ATOM 780 C C . LEU A 1 104 ? 10.104 -3.825 -29.150 1.00 93.12 104 LEU A C 1
ATOM 782 O O . LEU A 1 104 ? 10.184 -3.592 -30.349 1.00 93.12 104 LEU A O 1
ATOM 786 N N . ASP A 1 105 ? 8.942 -4.144 -28.586 1.00 92.00 105 ASP A N 1
ATOM 787 C CA . ASP A 1 105 ? 7.700 -4.252 -29.364 1.00 92.00 105 ASP A CA 1
ATOM 788 C C . ASP A 1 105 ? 7.020 -2.883 -29.539 1.00 92.00 105 ASP A C 1
ATOM 790 O O . ASP A 1 105 ? 6.484 -2.578 -30.604 1.00 92.00 105 ASP A O 1
ATOM 794 N N . SER A 1 106 ? 7.045 -2.036 -28.506 1.00 90.12 106 SER A N 1
ATOM 795 C CA . SER A 1 106 ? 6.466 -0.688 -28.554 1.00 90.12 106 SER A CA 1
ATOM 796 C C . SER A 1 106 ? 7.121 0.256 -27.548 1.00 90.12 106 SER A C 1
ATOM 798 O O . SER A 1 106 ? 7.529 -0.175 -26.473 1.00 90.12 106 SER A O 1
ATOM 800 N N . LEU A 1 107 ? 7.176 1.550 -27.880 1.00 87.06 107 LEU A N 1
ATOM 801 C CA . LEU A 1 107 ? 7.645 2.628 -27.006 1.00 87.06 107 LEU A CA 1
ATOM 802 C C . LEU A 1 107 ? 6.563 3.710 -26.923 1.00 87.06 107 LEU A C 1
ATOM 804 O O . LEU A 1 107 ? 6.142 4.261 -27.939 1.00 87.06 107 LEU A O 1
ATOM 808 N N . THR A 1 108 ? 6.112 3.998 -25.709 1.00 84.62 108 THR A N 1
ATOM 809 C CA . THR A 1 108 ? 5.149 5.053 -25.390 1.00 84.62 108 THR A CA 1
ATOM 810 C C . THR A 1 108 ? 5.911 6.225 -24.778 1.00 84.62 108 THR A C 1
ATOM 812 O O . THR A 1 108 ? 6.456 6.068 -23.680 1.00 84.62 108 THR A O 1
ATOM 815 N N . PRO A 1 109 ? 5.948 7.391 -25.448 1.00 78.00 109 PRO A N 1
ATOM 816 C CA . PRO A 1 109 ? 6.614 8.569 -24.916 1.00 78.00 109 PRO A CA 1
ATOM 817 C C . PRO A 1 109 ? 6.030 8.972 -23.564 1.00 78.00 109 PRO A C 1
ATOM 819 O O . PRO A 1 109 ? 4.812 8.966 -23.358 1.00 78.00 109 PRO A O 1
ATOM 822 N N . GLY A 1 110 ? 6.903 9.355 -22.648 1.00 72.25 110 GLY A N 1
ATOM 823 C CA . GLY A 1 110 ? 6.556 9.896 -21.355 1.00 72.25 110 GLY A CA 1
ATOM 824 C C . GLY A 1 110 ? 5.816 11.217 -21.524 1.00 72.25 110 GLY A C 1
ATOM 825 O O . GLY A 1 110 ? 6.184 12.085 -22.313 1.00 72.25 110 GLY A O 1
ATOM 826 N N . GLY A 1 111 ? 4.747 11.395 -20.758 1.00 75.25 111 GLY A N 1
ATOM 827 C CA . GLY A 1 111 ? 3.903 12.575 -20.879 1.00 75.25 111 GLY A CA 1
ATOM 828 C C . GLY A 1 111 ? 2.805 12.599 -19.833 1.00 75.25 111 GLY A C 1
ATOM 829 O O . GLY A 1 111 ? 2.609 11.641 -19.085 1.00 75.25 111 GLY A O 1
ATOM 830 N N . ALA A 1 112 ? 2.095 13.722 -19.750 1.00 70.25 112 ALA A N 1
ATOM 831 C CA . ALA A 1 112 ? 0.823 13.729 -19.042 1.00 70.25 112 ALA A CA 1
ATOM 832 C C . ALA A 1 112 ? -0.177 12.897 -19.855 1.00 70.25 112 ALA A C 1
ATOM 834 O O . ALA A 1 112 ? -0.305 13.111 -21.060 1.00 70.25 112 ALA A O 1
ATOM 835 N N . LEU A 1 113 ? -0.873 11.963 -19.201 1.00 73.56 113 LEU A N 1
ATOM 836 C CA . LEU A 1 113 ? -1.986 11.251 -19.825 1.00 73.56 113 LEU A CA 1
ATOM 837 C C . LEU A 1 113 ? -3.003 12.280 -20.323 1.00 73.56 113 LEU A C 1
ATOM 839 O O . LEU A 1 113 ? -3.360 13.213 -19.597 1.00 73.56 113 LEU A O 1
ATOM 843 N N . SER A 1 114 ? -3.471 12.111 -21.557 1.00 84.12 114 SER A N 1
ATOM 844 C CA . SER A 1 114 ? -4.608 12.893 -22.040 1.00 84.12 114 SER A CA 1
ATOM 845 C C . SER A 1 114 ? -5.837 12.622 -21.167 1.00 84.12 114 SER A C 1
ATOM 847 O O . SER A 1 114 ? -5.951 11.561 -20.543 1.00 84.12 114 SER A O 1
ATOM 849 N N . LEU A 1 115 ? -6.787 13.562 -21.137 1.00 83.62 115 LEU A N 1
ATOM 850 C CA . LEU A 1 115 ? -8.033 13.370 -20.392 1.00 83.62 115 LEU A CA 1
ATOM 851 C C . LEU A 1 115 ? -8.753 12.085 -20.824 1.00 83.62 115 LEU A C 1
ATOM 853 O O . LEU A 1 115 ? -9.289 11.391 -19.967 1.00 83.62 115 LEU A O 1
ATOM 857 N N . ASP A 1 116 ? -8.726 11.741 -22.114 1.00 86.19 116 ASP A N 1
ATOM 858 C CA . ASP A 1 116 ? -9.353 10.521 -22.631 1.00 86.19 116 ASP A CA 1
ATOM 859 C C . ASP A 1 116 ? -8.693 9.247 -22.097 1.00 86.19 116 ASP A C 1
ATOM 861 O O . ASP A 1 116 ? -9.398 8.315 -21.709 1.00 86.19 116 ASP A O 1
ATOM 865 N N . GLN A 1 117 ? -7.361 9.224 -21.991 1.00 81.12 117 GLN A N 1
ATOM 866 C CA . GLN A 1 117 ? -6.626 8.092 -21.416 1.00 81.12 117 GLN A CA 1
ATOM 867 C C . GLN A 1 117 ? -6.830 7.985 -19.898 1.00 81.12 117 GLN A C 1
ATOM 869 O O . GLN A 1 117 ? -7.017 6.889 -19.380 1.00 81.12 117 GLN A O 1
ATOM 874 N N . ALA A 1 118 ? -6.855 9.113 -19.183 1.00 86.94 118 ALA A N 1
ATOM 875 C CA . ALA A 1 118 ? -7.047 9.144 -17.730 1.00 86.94 118 ALA A CA 1
ATOM 876 C C . ALA A 1 118 ? -8.522 9.020 -17.299 1.00 86.94 118 ALA A C 1
ATOM 878 O O . ALA A 1 118 ? -8.817 8.857 -16.113 1.00 86.94 118 ALA A O 1
ATOM 879 N N . LYS A 1 119 ? -9.474 9.109 -18.238 1.00 89.19 119 LYS A N 1
ATOM 880 C CA . LYS A 1 119 ? -10.915 9.216 -17.962 1.00 89.19 119 LYS A CA 1
ATOM 881 C C . LYS A 1 119 ? -11.431 8.099 -17.066 1.00 89.19 119 LYS A C 1
ATOM 883 O O . LYS A 1 119 ? -12.223 8.352 -16.157 1.00 89.19 119 LYS A O 1
ATOM 888 N N . GLN A 1 120 ? -11.003 6.867 -17.334 1.00 90.44 120 GLN A N 1
ATOM 889 C CA . GLN A 1 120 ? -11.465 5.703 -16.587 1.00 90.44 120 GLN A CA 1
ATOM 890 C C . GLN A 1 120 ? -10.887 5.677 -15.167 1.00 90.44 120 GLN A C 1
ATOM 892 O O . GLN A 1 120 ? -11.625 5.404 -14.219 1.00 90.44 120 GLN A O 1
ATOM 897 N N . ASP A 1 121 ? -9.622 6.057 -14.999 1.00 86.00 121 ASP A N 1
ATOM 898 C CA . ASP A 1 121 ? -8.975 6.147 -13.688 1.00 86.00 121 ASP A CA 1
ATOM 899 C C . ASP A 1 121 ? -9.597 7.250 -12.831 1.00 86.00 121 ASP A C 1
ATOM 901 O O . ASP A 1 121 ? -9.950 7.016 -11.671 1.00 86.00 121 ASP A O 1
ATOM 905 N N . ILE A 1 122 ? -9.831 8.427 -13.422 1.00 91.06 122 ILE A N 1
ATOM 906 C CA . ILE A 1 122 ? -10.516 9.547 -12.766 1.00 91.06 122 ILE A CA 1
ATOM 907 C C . ILE A 1 122 ? -11.928 9.131 -12.354 1.00 91.06 122 ILE A C 1
ATOM 909 O O . ILE A 1 122 ? -12.338 9.365 -11.217 1.00 91.06 122 ILE A O 1
ATOM 913 N N . ARG A 1 123 ? -12.680 8.472 -13.245 1.00 94.25 123 ARG A N 1
ATOM 914 C CA . ARG A 1 123 ? -14.021 7.969 -12.924 1.00 94.25 123 ARG A CA 1
ATOM 915 C C . ARG A 1 123 ? -13.977 7.004 -11.739 1.00 94.25 123 ARG A C 1
ATOM 917 O O . ARG A 1 123 ? -14.767 7.163 -10.813 1.00 94.25 123 ARG A O 1
ATOM 924 N N . ASN A 1 124 ? -13.065 6.035 -11.740 1.00 90.94 124 ASN A N 1
ATOM 925 C CA . ASN A 1 124 ? -12.929 5.061 -10.655 1.00 90.94 124 ASN A CA 1
ATOM 926 C C . ASN A 1 124 ? -12.527 5.719 -9.328 1.00 90.94 124 ASN A C 1
ATOM 928 O O . ASN A 1 124 ? -13.012 5.327 -8.264 1.00 90.94 124 ASN A O 1
ATOM 932 N N . TYR A 1 125 ? -11.661 6.730 -9.378 1.00 89.12 125 TYR A N 1
ATOM 933 C CA . TYR A 1 125 ? -11.296 7.535 -8.218 1.00 89.12 125 TYR A CA 1
ATOM 934 C C . TYR A 1 125 ? -12.512 8.280 -7.646 1.00 89.12 125 TYR A C 1
ATOM 936 O O . TYR A 1 125 ? -12.850 8.099 -6.477 1.00 89.12 125 TYR A O 1
ATOM 944 N N . LEU A 1 126 ? -13.234 9.028 -8.485 1.00 92.50 126 LEU A N 1
ATOM 945 C CA . LEU A 1 126 ? -14.409 9.800 -8.068 1.00 92.50 126 LEU A CA 1
ATOM 946 C C . LEU A 1 126 ? -15.554 8.908 -7.579 1.00 92.50 126 LEU A C 1
ATOM 948 O O . LEU A 1 126 ? -16.258 9.270 -6.639 1.00 92.50 126 LEU A O 1
ATOM 952 N N . LEU A 1 127 ? -15.748 7.734 -8.184 1.00 92.62 127 LEU A N 1
ATOM 953 C CA . LEU A 1 127 ? -16.737 6.763 -7.717 1.00 92.62 127 LEU A CA 1
ATOM 954 C C . LEU A 1 127 ? -16.416 6.269 -6.304 1.00 92.62 127 LEU A C 1
ATOM 956 O O . LEU A 1 127 ? -17.324 6.192 -5.479 1.00 92.62 127 LEU A O 1
ATOM 960 N N . ARG A 1 128 ? -15.147 5.960 -6.005 1.00 89.75 128 ARG A N 1
ATOM 961 C CA . ARG A 1 128 ? -14.728 5.582 -4.646 1.00 89.75 128 ARG A CA 1
ATOM 962 C C . ARG A 1 128 ? -14.958 6.722 -3.661 1.00 89.75 128 ARG A C 1
ATOM 964 O O . ARG A 1 128 ? -15.567 6.493 -2.623 1.00 89.75 128 ARG A O 1
ATOM 971 N N . GLN A 1 129 ? -14.572 7.942 -4.030 1.00 89.62 129 GLN A N 1
ATOM 972 C CA . GLN A 1 129 ? -14.784 9.123 -3.196 1.00 89.62 129 GLN A CA 1
ATOM 973 C C . GLN A 1 129 ? -16.271 9.340 -2.877 1.00 89.62 129 GLN A C 1
ATOM 975 O O . GLN A 1 129 ? -16.636 9.448 -1.710 1.00 89.62 129 GLN A O 1
ATOM 980 N N . LYS A 1 130 ? -17.146 9.300 -3.891 1.00 92.56 130 LYS A N 1
ATOM 981 C CA . LYS A 1 130 ? -18.594 9.465 -3.696 1.00 92.56 130 LYS A CA 1
ATOM 982 C C . LYS A 1 130 ? -19.220 8.363 -2.843 1.00 92.56 130 LYS A C 1
ATOM 984 O O . LYS A 1 130 ? -20.156 8.640 -2.099 1.00 92.56 130 LYS A O 1
ATOM 989 N N . LYS A 1 131 ? -18.730 7.122 -2.940 1.00 91.50 131 LYS A N 1
ATOM 990 C CA . LYS A 1 131 ? -19.173 6.030 -2.059 1.00 91.50 131 LYS A CA 1
ATOM 991 C C . LYS A 1 131 ? -18.802 6.320 -0.607 1.00 91.50 131 LYS A C 1
ATOM 993 O O . LYS A 1 131 ? -19.673 6.235 0.250 1.00 91.50 131 LYS A O 1
ATOM 998 N N . THR A 1 132 ? -17.560 6.725 -0.344 1.00 91.88 132 THR A N 1
ATOM 999 C CA . THR A 1 132 ? -17.126 7.133 1.000 1.00 91.88 132 THR A CA 1
ATOM 1000 C C . THR A 1 132 ? -17.965 8.306 1.518 1.00 91.88 132 THR A C 1
ATOM 1002 O O . THR A 1 132 ? -18.445 8.255 2.647 1.00 91.88 132 THR A O 1
ATOM 1005 N N . ASP A 1 133 ? -18.225 9.325 0.691 1.00 93.19 133 ASP A N 1
ATOM 1006 C CA . ASP A 1 133 ? -19.073 10.470 1.058 1.00 93.19 133 ASP A CA 1
ATOM 1007 C C . ASP A 1 133 ? -20.496 10.051 1.447 1.00 93.19 133 ASP A C 1
ATOM 1009 O O . ASP A 1 133 ? -21.040 10.555 2.428 1.00 93.19 133 ASP A O 1
ATOM 1013 N N . ALA A 1 134 ? -21.087 9.105 0.713 1.00 94.69 134 ALA A N 1
ATOM 1014 C CA . ALA A 1 134 ? -22.428 8.599 0.992 1.00 94.69 134 ALA A CA 1
ATOM 1015 C C . ALA A 1 134 ? -22.518 7.809 2.311 1.00 94.69 134 ALA A C 1
ATOM 1017 O O . ALA A 1 134 ? -23.582 7.780 2.927 1.00 94.69 134 ALA A O 1
ATOM 1018 N N . LEU A 1 135 ? -21.419 7.194 2.764 1.00 94.56 135 LEU A N 1
ATOM 1019 C CA . LEU A 1 135 ? -21.364 6.446 4.027 1.00 94.56 135 LEU A CA 1
ATOM 1020 C C . LEU A 1 135 ? -21.219 7.354 5.256 1.00 94.56 135 LEU A C 1
ATOM 1022 O O . LEU A 1 135 ? -21.585 6.956 6.362 1.00 94.56 135 LEU A O 1
ATOM 1026 N N . VAL A 1 136 ? -20.709 8.577 5.085 1.00 95.38 136 VAL A N 1
ATOM 1027 C CA . VAL A 1 136 ? -20.382 9.478 6.203 1.00 95.38 136 VAL A CA 1
ATOM 1028 C C . VAL A 1 136 ? -21.590 9.801 7.086 1.00 95.38 136 VAL A C 1
ATOM 1030 O O . VAL A 1 136 ? -21.448 9.666 8.298 1.00 95.38 136 VAL A O 1
ATOM 1033 N N . PRO A 1 137 ? -22.785 10.156 6.569 1.00 96.38 137 PRO A N 1
ATOM 1034 C CA . PRO A 1 137 ? -23.938 10.429 7.430 1.00 96.38 137 PRO A CA 1
ATOM 1035 C C . PRO A 1 137 ? -24.356 9.222 8.280 1.00 96.38 137 PRO A C 1
ATOM 1037 O O . PRO A 1 137 ? -24.681 9.374 9.459 1.00 96.38 137 PRO A O 1
ATOM 1040 N N . GLN A 1 138 ? -24.307 8.013 7.708 1.00 95.38 138 GLN A N 1
ATOM 1041 C CA . GLN A 1 138 ? -24.601 6.781 8.442 1.00 95.38 138 GLN A CA 1
ATOM 1042 C C . GLN A 1 138 ? -23.546 6.528 9.525 1.00 95.38 138 GLN A C 1
ATOM 1044 O O . GLN A 1 138 ? -23.906 6.226 10.662 1.00 95.38 138 GLN A O 1
ATOM 1049 N N . ALA A 1 139 ? -22.265 6.710 9.201 1.00 96.75 139 ALA A N 1
ATOM 1050 C CA . ALA A 1 139 ? -21.171 6.571 10.155 1.00 96.75 139 ALA A CA 1
ATOM 1051 C C . ALA A 1 139 ? -21.244 7.616 11.283 1.00 96.75 139 ALA A C 1
ATOM 1053 O O . ALA A 1 139 ? -21.034 7.271 12.441 1.00 96.75 139 ALA A O 1
ATOM 1054 N N . MET A 1 140 ? -21.616 8.867 10.984 1.00 97.38 140 MET A N 1
ATOM 1055 C CA . MET A 1 140 ? -21.842 9.913 11.993 1.00 97.38 140 MET A CA 1
ATOM 1056 C C . MET A 1 140 ? -22.981 9.531 12.939 1.00 97.38 140 MET A C 1
ATOM 1058 O O . MET A 1 140 ? -22.862 9.664 14.157 1.00 97.38 140 MET A O 1
ATOM 1062 N N . ASN A 1 141 ? -24.089 9.022 12.392 1.00 96.94 141 ASN A N 1
ATOM 1063 C CA . ASN A 1 141 ? -25.193 8.546 13.214 1.00 96.94 141 ASN A CA 1
ATOM 1064 C C . ASN A 1 141 ? -24.768 7.356 14.088 1.00 96.94 141 ASN A C 1
ATOM 1066 O O . ASN A 1 141 ? -25.109 7.324 15.270 1.00 96.94 141 ASN A O 1
ATOM 1070 N N . TYR A 1 142 ? -24.002 6.412 13.533 1.00 97.25 142 TYR A N 1
ATOM 1071 C CA . TYR A 1 142 ? -23.452 5.282 14.278 1.00 97.25 142 TYR A CA 1
ATOM 1072 C C . TYR A 1 142 ? -22.548 5.749 15.422 1.00 97.25 142 TYR A C 1
ATOM 1074 O O . TYR A 1 142 ? -22.781 5.356 16.561 1.00 97.25 142 TYR A O 1
ATOM 1082 N N . ALA A 1 143 ? -21.587 6.636 15.149 1.00 97.12 143 ALA A N 1
ATOM 1083 C CA . ALA A 1 143 ? -20.677 7.189 16.150 1.00 97.12 143 ALA A CA 1
ATOM 1084 C C . ALA A 1 143 ? -21.442 7.871 17.293 1.00 97.12 143 ALA A C 1
ATOM 1086 O O . ALA A 1 143 ? -21.195 7.583 18.462 1.00 97.12 143 ALA A O 1
ATOM 1087 N N . ARG A 1 144 ? -22.449 8.691 16.968 1.00 97.12 144 ARG A N 1
ATOM 1088 C CA . ARG A 1 144 ? -23.306 9.362 17.957 1.00 97.12 144 ARG A CA 1
ATOM 1089 C C . ARG A 1 144 ? -24.067 8.372 18.845 1.00 97.12 144 ARG A C 1
ATOM 1091 O O . ARG A 1 144 ? -24.109 8.549 20.060 1.00 97.12 144 ARG A O 1
ATOM 1098 N N . VAL A 1 145 ? -24.690 7.347 18.258 1.00 97.06 145 VAL A N 1
ATOM 1099 C CA . VAL A 1 145 ? -25.433 6.325 19.021 1.00 97.06 145 VAL A CA 1
ATOM 1100 C C . VAL A 1 145 ? -24.479 5.476 19.861 1.00 97.06 145 VAL A C 1
ATOM 1102 O O . VAL A 1 145 ? -24.775 5.201 21.022 1.00 97.06 145 VAL A O 1
ATOM 1105 N N . ALA A 1 146 ? -23.322 5.107 19.309 1.00 96.69 146 ALA A N 1
ATOM 1106 C CA . ALA A 1 146 ? -22.303 4.328 20.000 1.00 96.69 146 ALA A CA 1
ATOM 1107 C C . ALA A 1 146 ? -21.705 5.092 21.189 1.00 96.69 146 ALA A C 1
ATOM 1109 O O . ALA A 1 146 ? -21.541 4.507 22.256 1.00 96.69 146 ALA A O 1
ATOM 1110 N N . ALA A 1 147 ? -21.448 6.394 21.041 1.00 95.00 147 ALA A N 1
ATOM 1111 C CA . ALA A 1 147 ? -20.963 7.253 22.120 1.00 95.00 147 ALA A CA 1
ATOM 1112 C C . ALA A 1 147 ? -21.991 7.424 23.253 1.00 95.00 147 ALA A C 1
ATOM 1114 O O . ALA A 1 147 ? -21.612 7.552 24.412 1.00 95.00 147 ALA A O 1
ATOM 1115 N N . ALA A 1 148 ? -23.289 7.405 22.930 1.00 95.44 148 ALA A N 1
ATOM 1116 C CA . ALA A 1 148 ? -24.370 7.483 23.915 1.00 95.44 148 ALA A CA 1
ATOM 1117 C C . ALA A 1 148 ? -24.707 6.134 24.582 1.00 95.44 148 ALA A C 1
ATOM 1119 O O . ALA A 1 148 ? -25.439 6.109 25.569 1.00 95.44 148 ALA A O 1
ATOM 1120 N N . SER A 1 149 ? -24.228 5.015 24.030 1.00 94.31 149 SER A N 1
ATOM 1121 C CA . SER A 1 149 ? -24.541 3.662 24.502 1.00 94.31 149 SER A CA 1
ATOM 1122 C C . SER A 1 149 ? -23.301 2.762 24.459 1.00 94.31 149 SER A C 1
ATOM 1124 O O . SER A 1 149 ? -22.465 2.820 25.357 1.00 94.31 149 SER A O 1
ATOM 1126 N N . SER A 1 150 ? -23.164 1.928 23.429 1.00 94.75 150 SER A N 1
ATOM 1127 C CA . SER A 1 150 ? -21.953 1.171 23.116 1.00 94.75 150 SER A CA 1
ATOM 1128 C C . SER A 1 150 ? -21.880 0.880 21.613 1.00 94.75 150 SER A C 1
ATOM 1130 O O . SER A 1 150 ? -22.898 0.933 20.915 1.00 94.75 150 SER A O 1
ATOM 1132 N N . MET A 1 151 ? -20.692 0.534 21.100 1.00 95.06 151 MET A N 1
ATOM 1133 C CA . MET A 1 151 ? -20.535 0.133 19.693 1.00 95.06 151 MET A CA 1
ATOM 1134 C C . MET A 1 151 ? -21.423 -1.065 19.345 1.00 95.06 151 MET A C 1
ATOM 1136 O O . MET A 1 151 ? -22.070 -1.088 18.307 1.00 95.06 151 MET A O 1
ATOM 1140 N N . GLU A 1 152 ? -21.510 -2.042 20.240 1.00 95.56 152 GLU A N 1
ATOM 1141 C CA . GLU A 1 152 ? -22.254 -3.286 20.049 1.00 95.56 152 GLU A CA 1
ATOM 1142 C C . GLU A 1 152 ? -23.767 -3.032 19.976 1.00 95.56 152 GLU A C 1
ATOM 1144 O O . GLU A 1 152 ? -24.461 -3.615 19.140 1.00 95.56 152 GLU A O 1
ATOM 1149 N N . GLN A 1 153 ? -24.284 -2.120 20.807 1.00 95.50 153 GLN A N 1
ATOM 1150 C CA . GLN A 1 153 ? -25.694 -1.722 20.772 1.00 95.50 153 GLN A CA 1
ATOM 1151 C C . GLN A 1 153 ? -26.019 -0.923 19.508 1.00 95.50 153 GLN A C 1
ATOM 1153 O O . GLN A 1 153 ? -26.998 -1.234 18.828 1.00 95.50 153 GLN A O 1
ATOM 1158 N N . ALA A 1 154 ? -25.181 0.056 19.152 1.00 96.31 154 ALA A N 1
ATOM 1159 C CA . ALA A 1 154 ? -25.333 0.820 17.915 1.00 96.31 154 ALA A CA 1
ATOM 1160 C C . ALA A 1 154 ? -25.296 -0.093 16.680 1.00 96.31 154 ALA A C 1
ATOM 1162 O O . ALA A 1 154 ? -26.119 0.052 15.775 1.00 96.31 154 ALA A O 1
ATOM 1163 N N . ALA A 1 155 ? -24.399 -1.082 16.672 1.00 95.88 155 ALA A N 1
ATOM 1164 C CA . ALA A 1 155 ? -24.275 -2.046 15.588 1.00 95.88 155 ALA A CA 1
ATOM 1165 C C . ALA A 1 155 ? -25.527 -2.908 15.461 1.00 95.88 155 ALA A C 1
ATOM 1167 O O . ALA A 1 155 ? -26.089 -3.006 14.373 1.00 95.88 155 ALA A O 1
ATOM 1168 N N . LYS A 1 156 ? -26.043 -3.435 16.575 1.00 96.12 156 LYS A N 1
ATOM 1169 C CA . LYS A 1 156 ? -27.295 -4.201 16.580 1.00 96.12 156 LYS A CA 1
ATOM 1170 C C . LYS A 1 156 ? -28.481 -3.382 16.059 1.00 96.12 156 LYS A C 1
ATOM 1172 O O . LYS A 1 156 ? -29.276 -3.905 15.284 1.00 96.12 156 LYS A O 1
ATOM 1177 N N . LEU A 1 157 ? -28.589 -2.109 16.448 1.00 94.75 157 LEU A N 1
ATOM 1178 C CA . LEU A 1 157 ? -29.654 -1.210 15.982 1.00 94.75 157 LEU A CA 1
ATOM 1179 C C . LEU A 1 157 ? -29.569 -0.915 14.479 1.00 94.75 157 LEU A C 1
ATOM 1181 O O . LEU A 1 157 ? -30.596 -0.727 13.834 1.00 94.75 157 LEU A O 1
ATOM 1185 N N . MET A 1 158 ? -28.357 -0.871 13.925 1.00 94.88 158 MET A N 1
ATOM 1186 C CA . MET A 1 158 ? -28.110 -0.552 12.515 1.00 94.88 158 MET A CA 1
ATOM 1187 C C . MET A 1 158 ? -27.851 -1.790 11.646 1.00 94.88 158 MET A C 1
ATOM 1189 O O . MET A 1 158 ? -27.467 -1.644 10.488 1.00 94.88 158 MET A O 1
ATOM 1193 N N . ASN A 1 159 ? -28.066 -2.996 12.186 1.00 95.12 159 ASN A N 1
ATOM 1194 C CA . ASN A 1 159 ? -27.775 -4.275 11.533 1.00 95.12 159 ASN A CA 1
ATOM 1195 C C . ASN A 1 159 ? -26.327 -4.376 11.001 1.00 95.12 159 ASN A C 1
ATOM 1197 O O . ASN A 1 159 ? -26.074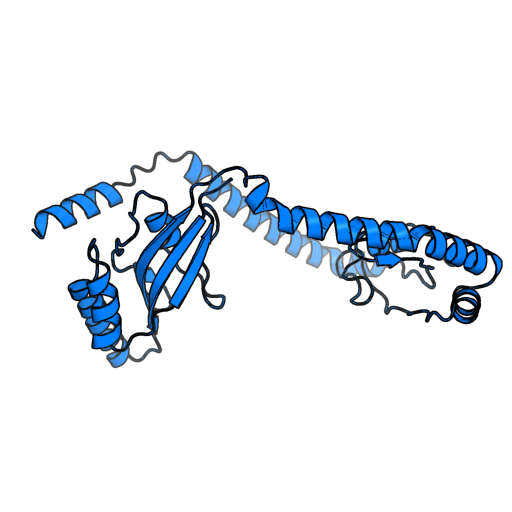 -4.875 9.905 1.00 95.12 159 ASN A O 1
ATOM 1201 N N . LEU A 1 160 ? -25.378 -3.867 11.787 1.00 94.81 160 LEU A N 1
ATOM 1202 C CA . LEU A 1 160 ? -23.938 -3.938 11.557 1.00 94.81 160 LEU A CA 1
ATOM 1203 C C . LEU A 1 160 ? -23.298 -4.944 12.523 1.00 94.81 160 LEU A C 1
ATOM 1205 O O . LEU A 1 160 ? -23.896 -5.345 13.523 1.00 94.81 160 LEU A O 1
ATOM 1209 N N . GLN A 1 161 ? -22.053 -5.322 12.241 1.00 93.69 161 GLN A N 1
ATOM 1210 C CA . GLN A 1 161 ? -21.244 -6.164 13.120 1.00 93.69 161 GLN A CA 1
ATOM 1211 C C . GLN A 1 161 ? -20.041 -5.373 13.628 1.00 93.69 161 GLN A C 1
ATOM 1213 O O . GLN A 1 161 ? -19.363 -4.705 12.850 1.00 93.69 161 GLN A O 1
ATOM 1218 N N . VAL A 1 162 ? -19.775 -5.461 14.932 1.00 94.06 162 VAL A N 1
ATOM 1219 C CA . VAL A 1 162 ? -18.540 -4.929 15.516 1.00 94.06 162 VAL A CA 1
ATOM 1220 C C . VAL A 1 162 ? -17.437 -5.956 15.313 1.00 94.06 162 VAL A C 1
ATOM 1222 O O . VAL A 1 162 ? -17.592 -7.118 15.688 1.00 94.06 162 VAL A O 1
ATOM 1225 N N . VAL A 1 163 ? -16.321 -5.520 14.737 1.00 94.62 163 VAL A N 1
ATOM 1226 C CA . VAL A 1 163 ? -15.123 -6.342 14.557 1.00 94.62 163 VAL A CA 1
ATOM 1227 C C . VAL A 1 163 ? -14.105 -5.946 15.620 1.00 94.62 163 VAL A C 1
ATOM 1229 O O . VAL A 1 163 ? -13.780 -4.770 15.760 1.00 94.62 163 VAL A O 1
ATOM 1232 N N . SER A 1 164 ? -13.612 -6.926 16.377 1.00 93.56 164 SER A N 1
ATOM 1233 C CA . SER A 1 164 ? -12.552 -6.722 17.368 1.00 93.56 164 SER A CA 1
ATOM 1234 C C . SER A 1 164 ? -11.218 -7.185 16.796 1.00 93.56 164 SER A C 1
ATOM 1236 O O . SER A 1 164 ? -11.127 -8.277 16.233 1.00 93.56 164 SER A O 1
ATOM 1238 N N . THR A 1 165 ? -10.189 -6.355 16.934 1.00 94.12 165 THR A N 1
ATOM 1239 C CA . THR A 1 165 ? -8.852 -6.630 16.408 1.00 94.12 165 THR A CA 1
ATOM 1240 C C . THR A 1 165 ? -7.949 -7.243 17.477 1.00 94.12 165 THR A C 1
ATOM 1242 O O . THR A 1 165 ? -8.131 -7.054 18.682 1.00 94.12 165 THR A O 1
ATOM 1245 N N . LYS A 1 166 ? -6.922 -7.978 17.041 1.00 92.62 166 LYS A N 1
ATOM 1246 C CA . LYS A 1 166 ? -5.806 -8.355 17.924 1.00 92.62 166 LYS A CA 1
ATOM 1247 C C . LYS A 1 166 ? -4.920 -7.134 18.207 1.00 92.62 166 LYS A C 1
ATOM 1249 O O . LYS A 1 166 ? -4.904 -6.215 17.392 1.00 92.62 166 LYS A O 1
ATOM 1254 N N . PRO A 1 167 ? -4.123 -7.124 19.295 1.00 92.62 167 PRO A N 1
ATOM 1255 C 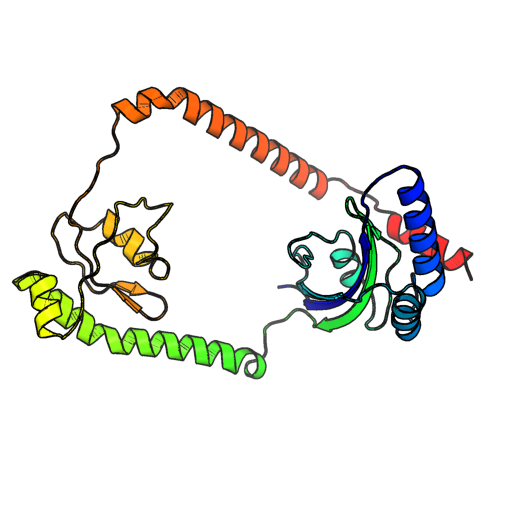CA . PRO A 1 167 ? -3.164 -6.052 19.540 1.00 92.62 167 PRO A CA 1
ATOM 1256 C C . PRO A 1 167 ? -2.227 -5.840 18.347 1.00 92.62 167 PRO A C 1
ATOM 1258 O O . PRO A 1 167 ? -1.661 -6.798 17.818 1.00 92.62 167 PRO A O 1
ATOM 1261 N N . PHE A 1 168 ? -2.036 -4.582 17.957 1.00 94.25 168 PHE A N 1
ATOM 1262 C CA . PHE A 1 168 ? -1.200 -4.204 16.823 1.00 94.25 168 PHE A CA 1
ATOM 1263 C C . PHE A 1 168 ? -0.314 -2.995 17.129 1.00 94.25 168 PHE A C 1
ATOM 1265 O O . PHE A 1 168 ? -0.500 -2.293 18.122 1.00 94.25 168 PHE A O 1
ATOM 1272 N N . THR A 1 169 ? 0.676 -2.757 16.266 1.00 92.19 169 THR A N 1
ATOM 1273 C CA . THR A 1 169 ? 1.553 -1.578 16.319 1.00 92.19 169 THR A CA 1
ATOM 1274 C C . THR A 1 169 ? 1.238 -0.624 15.168 1.00 92.19 169 THR A C 1
ATOM 1276 O O . THR A 1 169 ? 0.702 -1.044 14.145 1.00 92.19 169 THR A O 1
ATOM 1279 N N . ARG A 1 170 ? 1.653 0.646 15.280 1.00 89.94 170 ARG A N 1
ATOM 1280 C CA . ARG A 1 170 ? 1.552 1.624 14.178 1.00 89.94 170 ARG A CA 1
ATOM 1281 C C . ARG A 1 170 ? 2.254 1.171 12.892 1.00 89.94 170 ARG A C 1
ATOM 1283 O O . ARG A 1 170 ? 1.891 1.629 11.820 1.00 89.94 170 ARG A O 1
ATOM 1290 N N . VAL A 1 171 ? 3.283 0.329 13.014 1.00 86.88 171 VAL A N 1
ATOM 1291 C CA . VAL A 1 171 ? 4.117 -0.110 11.885 1.00 86.88 171 VAL A CA 1
ATOM 1292 C C . VAL A 1 171 ? 3.522 -1.339 11.213 1.00 86.88 171 VAL A C 1
ATOM 1294 O O . VAL A 1 171 ? 3.460 -1.407 9.993 1.00 86.88 171 VAL A O 1
ATOM 1297 N N . THR A 1 172 ? 3.095 -2.319 12.008 1.00 87.81 172 THR A N 1
ATOM 1298 C CA . THR A 1 172 ? 2.561 -3.580 11.482 1.00 87.81 172 THR A CA 1
ATOM 1299 C C . THR A 1 172 ? 1.099 -3.471 11.072 1.00 87.81 172 THR A C 1
ATOM 1301 O O . THR A 1 172 ? 0.658 -4.253 10.237 1.00 87.81 172 THR A O 1
ATOM 1304 N N . GLY A 1 173 ? 0.347 -2.537 11.666 1.00 92.12 173 GLY A N 1
ATOM 1305 C CA . GLY A 1 173 ? -1.097 -2.450 11.481 1.00 92.12 173 GLY A CA 1
ATOM 1306 C C . GLY A 1 173 ? -1.802 -3.758 11.847 1.00 92.12 173 GLY A C 1
ATOM 1307 O O . GLY A 1 173 ? -1.263 -4.595 12.579 1.00 92.12 173 GLY A O 1
ATOM 1308 N N . VAL A 1 174 ? -3.013 -3.921 11.326 1.00 94.81 174 VAL A N 1
ATOM 1309 C CA . VAL A 1 174 ? -3.873 -5.083 11.560 1.00 94.81 174 VAL A CA 1
ATOM 1310 C C . VAL A 1 174 ? -4.678 -5.364 10.280 1.00 94.81 174 VAL A C 1
ATOM 1312 O O . VAL A 1 174 ? -5.068 -4.397 9.619 1.00 94.81 174 VAL A O 1
ATOM 1315 N N . PRO A 1 175 ? -4.886 -6.632 9.867 1.00 92.88 175 PRO A N 1
ATOM 1316 C CA . PRO A 1 175 ? -5.529 -6.951 8.585 1.00 92.88 175 PRO A CA 1
ATOM 1317 C C . PRO A 1 175 ? -6.901 -6.299 8.387 1.00 92.88 175 PRO A C 1
ATOM 1319 O O . PRO A 1 175 ? -7.228 -5.862 7.287 1.00 92.88 175 PRO A O 1
ATOM 1322 N N . GLU A 1 176 ? -7.671 -6.184 9.462 1.00 92.25 176 GLU A N 1
ATOM 1323 C CA . GLU A 1 176 ? -9.005 -5.593 9.509 1.00 92.25 176 GLU A CA 1
ATOM 1324 C C . GLU A 1 176 ? -9.009 -4.098 9.149 1.00 92.25 176 GLU A C 1
ATOM 1326 O O . GLU A 1 176 ? -10.034 -3.590 8.715 1.00 92.25 176 GLU A O 1
ATOM 1331 N N . LEU A 1 177 ? -7.871 -3.405 9.291 1.00 92.88 177 LEU A N 1
ATOM 1332 C CA . LEU A 1 177 ? -7.696 -1.986 8.954 1.00 92.88 177 LEU A CA 1
ATOM 1333 C C . LEU A 1 177 ? -6.653 -1.779 7.843 1.00 92.88 177 LEU A C 1
ATOM 1335 O O . LEU A 1 177 ? -6.080 -0.697 7.714 1.00 92.88 177 LEU A O 1
ATOM 1339 N N . ALA A 1 178 ? -6.374 -2.803 7.029 1.00 90.00 178 ALA A N 1
ATOM 1340 C CA . ALA A 1 178 ? -5.336 -2.736 5.997 1.00 90.00 178 ALA A CA 1
ATOM 1341 C C . ALA A 1 178 ? -5.595 -1.656 4.929 1.00 90.00 178 ALA A C 1
ATOM 1343 O O . ALA A 1 178 ? -4.645 -1.122 4.359 1.00 90.00 178 ALA A O 1
ATOM 1344 N N . GLN A 1 179 ? -6.865 -1.334 4.660 1.00 89.44 179 GLN A N 1
ATOM 1345 C CA . GLN A 1 179 ? -7.267 -0.265 3.738 1.00 89.44 179 GLN A CA 1
ATOM 1346 C C . GLN A 1 179 ? -7.550 1.068 4.449 1.00 89.44 179 GLN A C 1
ATOM 1348 O O . GLN A 1 179 ? -7.858 2.041 3.765 1.00 89.44 179 GLN A O 1
ATOM 1353 N N . ALA A 1 180 ? -7.373 1.128 5.778 1.00 93.00 180 ALA A N 1
ATOM 1354 C CA . ALA A 1 180 ? -7.645 2.286 6.627 1.00 93.00 180 ALA A CA 1
ATOM 1355 C C . ALA A 1 180 ? -6.427 2.729 7.464 1.00 93.00 180 ALA A C 1
ATOM 1357 O O . ALA A 1 180 ? -6.469 2.697 8.700 1.00 93.00 180 ALA A O 1
ATOM 1358 N N . PRO A 1 181 ? -5.327 3.188 6.833 1.00 92.44 181 PRO A N 1
ATOM 1359 C CA . PRO A 1 181 ? -4.147 3.660 7.560 1.00 92.44 181 PRO A CA 1
ATOM 1360 C C . PRO A 1 181 ? -4.444 4.866 8.466 1.00 92.44 181 PRO A C 1
ATOM 1362 O O . PRO A 1 181 ? -3.822 5.011 9.521 1.00 92.44 181 PRO A O 1
ATOM 1365 N N . GLU A 1 182 ? -5.416 5.710 8.112 1.00 93.69 182 GLU A N 1
ATOM 1366 C CA . GLU A 1 182 ? -5.873 6.815 8.958 1.00 93.69 182 GLU A CA 1
ATOM 1367 C C . GLU A 1 182 ? -6.524 6.309 10.254 1.00 93.69 182 GLU A C 1
ATOM 1369 O O . GLU A 1 182 ? -6.294 6.899 11.310 1.00 93.69 182 GLU A O 1
ATOM 1374 N N . ALA A 1 183 ? -7.269 5.197 10.195 1.00 95.06 183 ALA A N 1
ATOM 1375 C CA . ALA A 1 183 ? -7.860 4.557 11.373 1.00 95.06 183 ALA A CA 1
ATOM 1376 C C . ALA A 1 183 ? -6.781 3.929 12.261 1.00 95.06 183 ALA A C 1
ATOM 1378 O O . ALA A 1 183 ? -6.731 4.182 13.461 1.00 95.06 183 ALA A O 1
ATOM 1379 N N . VAL A 1 184 ? -5.799 3.242 11.662 1.00 95.12 184 VAL A N 1
ATOM 1380 C CA . VAL A 1 184 ? -4.606 2.777 12.394 1.00 95.12 184 VAL A CA 1
ATOM 1381 C C . VAL A 1 184 ? -3.926 3.939 13.126 1.00 95.12 184 VAL A C 1
ATOM 1383 O O . VAL A 1 184 ? -3.521 3.783 14.274 1.00 95.12 184 VAL A O 1
ATOM 1386 N N . GLY A 1 185 ? -3.802 5.113 12.501 1.00 92.88 185 GLY A N 1
ATOM 1387 C CA . GLY A 1 185 ? -3.254 6.308 13.146 1.00 92.88 185 GLY A CA 1
ATOM 1388 C C . GLY A 1 185 ? -4.111 6.818 14.311 1.00 92.88 185 GLY A C 1
ATOM 1389 O O . GLY A 1 185 ? -3.577 7.072 15.399 1.00 92.88 185 GLY A O 1
ATOM 1390 N N . ALA A 1 186 ? -5.421 6.943 14.094 1.00 94.12 186 ALA A N 1
ATOM 1391 C CA . ALA A 1 186 ? -6.388 7.443 15.068 1.00 94.12 186 ALA A CA 1
ATOM 1392 C C . ALA A 1 186 ? -6.503 6.548 16.311 1.00 94.12 186 ALA A C 1
ATOM 1394 O O . ALA A 1 186 ? -6.497 7.064 17.430 1.00 94.12 186 ALA A O 1
ATOM 1395 N N . ALA A 1 187 ? -6.455 5.223 16.165 1.00 94.00 187 ALA A N 1
ATOM 1396 C CA . ALA A 1 187 ? -6.472 4.284 17.287 1.00 94.00 187 ALA A CA 1
ATOM 1397 C C . ALA A 1 187 ? -5.356 4.574 18.312 1.00 94.00 187 ALA A C 1
ATOM 1399 O O . ALA A 1 187 ? -5.493 4.354 19.519 1.00 94.00 187 ALA A O 1
ATOM 1400 N N . PHE A 1 188 ? -4.228 5.135 17.868 1.00 93.12 188 PHE A N 1
ATOM 1401 C CA . PHE A 1 188 ? -3.128 5.493 18.758 1.00 93.12 188 PHE A CA 1
ATOM 1402 C C . PHE A 1 188 ? -3.240 6.881 19.397 1.00 93.12 188 PHE A C 1
ATOM 1404 O O . PHE A 1 188 ? -2.455 7.152 20.311 1.00 93.12 188 PHE A O 1
ATOM 1411 N N . THR A 1 189 ? -4.163 7.734 18.964 1.00 92.00 189 THR A N 1
ATOM 1412 C CA . THR A 1 189 ? -4.409 9.065 19.544 1.00 92.00 189 THR A CA 1
ATOM 1413 C C . THR A 1 189 ? -5.709 9.125 20.340 1.00 92.00 189 THR A C 1
ATOM 1415 O O . THR A 1 189 ? -5.807 9.924 21.270 1.00 92.00 189 THR A O 1
ATOM 1418 N N . LEU A 1 190 ? -6.671 8.255 20.030 1.00 94.62 190 LEU A N 1
ATOM 1419 C CA . LEU A 1 190 ? -7.943 8.158 20.731 1.00 94.62 190 LEU A CA 1
ATOM 1420 C C . LEU A 1 190 ? -7.754 7.771 22.211 1.00 94.62 190 LEU A C 1
ATOM 1422 O O . LEU A 1 190 ? -6.989 6.839 22.522 1.00 94.62 190 LEU A O 1
ATOM 1426 N N . PRO A 1 191 ? -8.455 8.460 23.133 1.00 94.12 191 PRO A N 1
ATOM 1427 C CA . PRO A 1 191 ? -8.568 8.033 24.520 1.00 94.12 191 PRO A CA 1
ATOM 1428 C C . PRO A 1 191 ? -9.085 6.594 24.650 1.00 94.12 191 PRO A C 1
ATOM 1430 O O . PRO A 1 191 ? -9.808 6.077 23.797 1.00 94.12 191 PRO A O 1
ATOM 1433 N N . LEU A 1 192 ? -8.715 5.933 25.748 1.00 94.19 192 LEU A N 1
ATOM 1434 C CA . LEU A 1 192 ? -9.264 4.614 26.060 1.00 94.19 192 LEU A CA 1
ATOM 1435 C C . LEU A 1 192 ? -10.783 4.704 26.219 1.00 94.19 192 LEU A C 1
ATOM 1437 O O . LEU A 1 192 ? -11.296 5.626 26.851 1.00 94.19 192 LEU A O 1
ATOM 1441 N N . HIS A 1 193 ? -11.479 3.729 25.642 1.00 93.50 193 HIS A N 1
ATOM 1442 C CA . HIS A 1 193 ? -12.931 3.561 25.681 1.00 93.50 193 HIS A CA 1
ATOM 1443 C C . HIS A 1 193 ? -13.757 4.688 25.039 1.00 93.50 193 HIS A C 1
ATOM 1445 O O . HIS A 1 193 ? -14.984 4.619 25.069 1.00 93.50 193 HIS A O 1
ATOM 1451 N N . SER A 1 194 ? -13.131 5.681 24.400 1.00 92.94 194 SER A N 1
ATOM 1452 C CA . SER A 1 194 ? -13.852 6.677 23.603 1.00 92.94 194 SER A CA 1
ATOM 1453 C C . SER A 1 194 ? -14.126 6.161 22.194 1.00 92.94 194 SER A C 1
ATOM 1455 O O . SER A 1 194 ? -13.238 5.575 21.571 1.00 92.94 194 SER A O 1
ATOM 1457 N N . VAL A 1 195 ? -15.331 6.422 21.692 1.00 95.75 195 VAL A N 1
ATOM 1458 C CA . VAL A 1 195 ? -15.701 6.192 20.291 1.00 95.75 195 VAL A CA 1
ATOM 1459 C C . VAL A 1 195 ? -15.158 7.336 19.434 1.00 95.75 195 VAL A C 1
ATOM 1461 O O . VAL A 1 195 ? -15.236 8.499 19.830 1.00 95.75 195 VAL A O 1
ATOM 1464 N N . SER A 1 196 ? -14.594 7.008 18.277 1.00 96.69 196 SER A N 1
ATOM 1465 C CA . SER A 1 196 ? -14.068 7.973 17.320 1.00 96.69 196 SER A CA 1
ATOM 1466 C C . SER A 1 196 ? -15.178 8.696 16.557 1.00 96.69 196 SER A C 1
ATOM 1468 O O . SER A 1 196 ? -16.270 8.167 16.344 1.00 96.69 196 SER A O 1
ATOM 1470 N N . GLU A 1 197 ? -14.856 9.876 16.033 1.00 95.25 197 GLU A N 1
ATOM 1471 C CA . GLU A 1 197 ? -15.584 10.413 14.880 1.00 95.25 197 GLU A CA 1
ATOM 1472 C C . GLU A 1 197 ? -15.381 9.504 13.650 1.00 95.25 197 GLU A C 1
ATOM 1474 O O . GLU A 1 197 ? -14.439 8.704 13.632 1.00 95.25 197 GLU A O 1
ATOM 1479 N N . PRO A 1 198 ? -16.222 9.598 12.605 1.00 96.56 198 PRO A N 1
ATOM 1480 C CA . PRO A 1 198 ? -16.033 8.833 11.376 1.00 96.56 198 PRO A CA 1
ATOM 1481 C C . PRO A 1 198 ? -14.711 9.151 10.674 1.00 96.56 198 PRO A C 1
ATOM 1483 O O . PRO A 1 198 ? -14.455 10.283 10.257 1.00 96.56 198 PRO A O 1
ATOM 1486 N N . ILE A 1 199 ? -13.896 8.121 10.481 1.00 96.38 199 ILE A N 1
ATOM 1487 C CA . ILE A 1 199 ? -12.587 8.196 9.842 1.00 96.38 199 ILE A CA 1
ATOM 1488 C C . ILE A 1 199 ? -12.741 7.731 8.400 1.00 96.38 199 ILE A C 1
ATOM 1490 O O . ILE A 1 199 ? -13.077 6.580 8.124 1.00 96.38 199 ILE A O 1
ATOM 1494 N N . ARG A 1 200 ? -12.522 8.645 7.459 1.00 94.31 200 ARG A N 1
ATOM 1495 C CA . ARG A 1 200 ? -12.611 8.353 6.026 1.00 94.31 200 ARG A CA 1
ATOM 1496 C C . ARG A 1 200 ? -11.359 7.615 5.577 1.00 94.31 200 ARG A C 1
ATOM 1498 O O . ARG A 1 200 ? -10.259 8.084 5.856 1.00 94.31 200 ARG A O 1
ATOM 1505 N N . SER A 1 201 ? -11.535 6.543 4.813 1.00 90.81 201 SER A N 1
ATOM 1506 C CA . SER A 1 201 ? -10.435 5.922 4.086 1.00 90.81 201 SER A CA 1
ATOM 1507 C C . SER A 1 201 ? -10.851 5.443 2.691 1.00 90.81 201 SER A C 1
ATOM 1509 O O . SER A 1 201 ? -11.910 5.820 2.166 1.00 90.81 201 SER A O 1
ATOM 1511 N N . ILE A 1 202 ? -9.977 4.689 2.024 1.00 82.69 202 ILE A N 1
ATOM 1512 C CA . ILE A 1 202 ? -10.121 4.331 0.614 1.00 82.69 202 ILE A CA 1
ATOM 1513 C C . ILE A 1 202 ? -11.260 3.320 0.451 1.00 82.69 202 ILE A C 1
ATOM 1515 O O . ILE A 1 202 ? -11.081 2.115 0.576 1.00 82.69 202 ILE A O 1
ATOM 1519 N N . GLY A 1 203 ? -12.441 3.824 0.087 1.00 83.38 203 GLY A N 1
ATOM 1520 C CA . GLY A 1 203 ? -13.622 2.997 -0.167 1.00 83.38 203 GLY A CA 1
ATOM 1521 C C . GLY A 1 203 ? -14.380 2.558 1.087 1.00 83.38 203 GLY A C 1
ATOM 1522 O O . GLY A 1 203 ? -15.347 1.811 0.951 1.00 83.38 203 GLY A O 1
ATOM 1523 N N . GLU A 1 204 ? -13.998 3.048 2.269 1.00 90.75 204 GLU A N 1
ATOM 1524 C CA . GLU A 1 204 ? -14.657 2.747 3.542 1.00 90.75 204 GLU A CA 1
ATOM 1525 C C . GLU A 1 204 ? -14.654 3.943 4.506 1.00 90.75 204 GLU A C 1
ATOM 1527 O O . GLU A 1 204 ? -13.938 4.932 4.316 1.00 90.75 204 GLU A O 1
ATOM 1532 N N . VAL A 1 205 ? -15.496 3.863 5.537 1.00 95.88 205 VAL A N 1
ATOM 1533 C CA . VAL A 1 205 ? -15.527 4.802 6.663 1.00 95.88 205 VAL A CA 1
ATOM 1534 C C . VAL A 1 205 ? -15.510 3.980 7.942 1.00 95.88 205 VAL A C 1
ATOM 1536 O O . VAL A 1 205 ? -16.377 3.130 8.137 1.00 95.88 205 VAL A O 1
ATOM 1539 N N . VAL A 1 206 ? -14.533 4.239 8.803 1.00 96.38 206 VAL A N 1
ATOM 1540 C CA . VAL A 1 206 ? -14.311 3.498 10.044 1.00 96.38 206 VAL A CA 1
ATOM 1541 C C . VAL A 1 206 ? -14.792 4.328 11.229 1.00 96.38 206 VAL A C 1
ATOM 1543 O O . VAL A 1 206 ? -14.545 5.530 11.303 1.00 96.38 206 VAL A O 1
ATOM 1546 N N . VAL A 1 207 ? -15.478 3.682 12.166 1.00 97.19 207 VAL A N 1
ATOM 1547 C CA . VAL A 1 207 ? -15.745 4.214 13.506 1.00 97.19 207 VAL A CA 1
ATOM 1548 C C . VAL A 1 207 ? -15.202 3.193 14.489 1.00 97.19 207 VAL A C 1
ATOM 1550 O O . VAL A 1 207 ? -15.588 2.026 14.434 1.00 97.19 207 VAL A O 1
ATOM 1553 N N . GLU A 1 208 ? -14.309 3.618 15.370 1.00 96.81 208 GLU A N 1
ATOM 1554 C CA . GLU A 1 208 ? -13.549 2.722 16.239 1.00 96.81 208 GLU A CA 1
ATOM 1555 C C . GLU A 1 208 ? -13.569 3.176 17.701 1.00 96.81 208 GLU A C 1
ATOM 1557 O O . GLU A 1 208 ? -13.871 4.325 18.021 1.00 96.81 208 GLU A O 1
ATOM 1562 N N . ARG A 1 209 ? -13.247 2.250 18.605 1.00 96.62 209 ARG A N 1
ATOM 1563 C CA . ARG A 1 209 ? -13.059 2.490 20.038 1.00 96.62 209 ARG A CA 1
ATOM 1564 C C . ARG A 1 209 ? -11.798 1.764 20.476 1.00 96.62 209 ARG A C 1
ATOM 1566 O O . ARG A 1 209 ? -11.577 0.617 20.095 1.00 96.62 209 ARG A O 1
ATOM 1573 N N . VAL A 1 210 ? -10.984 2.408 21.306 1.00 95.25 210 VAL A N 1
ATOM 1574 C CA . VAL A 1 210 ? -9.774 1.775 21.843 1.00 95.25 210 VAL A CA 1
ATOM 1575 C C . VAL A 1 210 ? -10.123 1.019 23.122 1.00 95.25 210 VAL A C 1
ATOM 1577 O O . VAL A 1 210 ? -10.292 1.631 24.174 1.00 95.25 210 VAL A O 1
ATOM 1580 N N . ASP A 1 211 ? -10.219 -0.307 23.041 1.00 93.56 211 ASP A N 1
ATOM 1581 C CA . ASP A 1 211 ? -10.557 -1.151 24.199 1.00 93.56 211 ASP A CA 1
ATOM 1582 C C . ASP A 1 211 ? -9.383 -1.346 25.164 1.00 93.56 211 ASP A C 1
ATOM 1584 O O . ASP A 1 211 ? -9.573 -1.423 26.375 1.00 93.56 211 ASP A O 1
ATOM 1588 N N . ASN A 1 212 ? -8.159 -1.432 24.643 1.00 93.31 212 ASN A N 1
ATOM 1589 C CA . ASN A 1 212 ? -6.960 -1.627 25.449 1.00 93.31 212 ASN A CA 1
ATOM 1590 C C . ASN A 1 212 ? -5.747 -0.962 24.791 1.00 93.31 212 ASN A C 1
ATOM 1592 O O . ASN A 1 212 ? -5.635 -0.910 23.566 1.00 93.31 212 ASN A O 1
ATOM 1596 N N . ARG A 1 213 ? -4.804 -0.492 25.610 1.00 92.38 213 ARG A N 1
ATOM 1597 C CA . ARG A 1 213 ? -3.537 0.088 25.165 1.00 92.38 213 ARG A CA 1
ATOM 1598 C C . ARG A 1 213 ? -2.403 -0.510 25.978 1.00 92.38 213 ARG A C 1
ATOM 1600 O O . ARG A 1 213 ? -2.296 -0.272 27.175 1.00 92.38 213 ARG A O 1
ATOM 1607 N N . ILE A 1 214 ? -1.532 -1.249 25.301 1.00 90.81 214 ILE A N 1
ATOM 1608 C CA . ILE A 1 214 ? -0.354 -1.857 25.917 1.00 90.81 214 ILE A CA 1
ATOM 1609 C C . ILE A 1 214 ? 0.781 -0.822 25.881 1.00 90.81 214 ILE A C 1
ATOM 1611 O O . ILE A 1 214 ? 1.256 -0.489 24.791 1.00 90.81 214 ILE A O 1
ATOM 1615 N N . PRO A 1 215 ? 1.209 -0.266 27.029 1.00 84.75 215 PRO A N 1
ATOM 1616 C CA . PRO A 1 215 ? 2.294 0.702 27.052 1.00 84.75 215 PRO A CA 1
ATOM 1617 C C . PRO A 1 215 ? 3.624 0.026 26.710 1.00 84.75 215 PRO A C 1
ATOM 1619 O O . PRO A 1 215 ? 3.871 -1.133 27.046 1.00 84.75 215 PRO A O 1
ATOM 1622 N N . SER A 1 216 ? 4.524 0.777 26.079 1.00 83.31 216 SER A N 1
ATOM 1623 C CA . SER A 1 216 ? 5.899 0.326 25.882 1.00 83.31 216 SER A CA 1
ATOM 1624 C C . SER A 1 216 ? 6.594 0.146 27.235 1.00 83.31 216 SER A C 1
ATOM 1626 O O . SER A 1 216 ? 6.636 1.080 28.039 1.00 83.31 216 SER A O 1
ATOM 1628 N N . SER A 1 217 ? 7.183 -1.026 27.476 1.00 89.25 217 SER A N 1
ATOM 1629 C CA . SER A 1 217 ? 7.943 -1.289 28.701 1.00 89.25 217 SER A CA 1
ATOM 1630 C C . SER A 1 217 ? 9.339 -0.676 28.617 1.00 89.25 217 SER A C 1
ATOM 1632 O O . SER A 1 217 ? 10.163 -1.080 27.793 1.00 89.25 217 SER A O 1
ATOM 1634 N N . ARG A 1 218 ? 9.633 0.276 29.512 1.00 89.25 218 ARG A N 1
ATOM 1635 C CA . ARG A 1 218 ? 10.975 0.867 29.614 1.00 89.25 218 ARG A CA 1
ATOM 1636 C C . ARG A 1 218 ? 12.027 -0.178 29.983 1.00 89.25 218 ARG A C 1
ATOM 1638 O O . ARG A 1 218 ? 13.112 -0.155 29.417 1.00 89.25 218 ARG A O 1
ATOM 1645 N N . ALA A 1 219 ? 11.697 -1.103 30.882 1.00 92.38 219 ALA A N 1
ATOM 1646 C CA . ALA A 1 219 ? 12.600 -2.181 31.274 1.00 92.38 219 ALA A CA 1
ATOM 1647 C C . ALA A 1 219 ? 12.924 -3.109 30.091 1.00 92.38 219 ALA A C 1
ATOM 1649 O O . ALA A 1 219 ? 14.089 -3.432 29.869 1.00 92.38 219 ALA A O 1
ATOM 1650 N N . ALA A 1 220 ? 11.917 -3.469 29.284 1.00 90.00 220 ALA A N 1
ATOM 1651 C CA . ALA A 1 220 ? 12.130 -4.270 28.077 1.00 90.00 220 ALA A CA 1
ATOM 1652 C C . ALA A 1 220 ? 12.991 -3.528 27.042 1.00 90.00 220 ALA A C 1
ATOM 1654 O O . ALA A 1 220 ? 13.858 -4.134 26.416 1.00 90.00 220 ALA A O 1
ATOM 1655 N N . PHE A 1 221 ? 12.790 -2.213 26.896 1.00 90.44 221 PHE A N 1
ATOM 1656 C CA . PHE A 1 221 ? 13.623 -1.384 26.030 1.00 90.44 221 PHE A CA 1
ATOM 1657 C C . PHE A 1 221 ? 15.081 -1.340 26.500 1.00 90.44 221 PHE A C 1
ATOM 1659 O O . PHE A 1 221 ? 15.970 -1.584 25.692 1.00 90.44 221 PHE A O 1
ATOM 1666 N N . GLU A 1 222 ? 15.347 -1.071 27.784 1.00 94.50 222 GLU A N 1
ATOM 1667 C CA . GLU A 1 222 ? 16.725 -1.017 28.298 1.00 94.50 222 GLU A CA 1
ATOM 1668 C C . GLU A 1 222 ? 17.437 -2.371 28.159 1.00 94.50 222 GLU A C 1
ATOM 1670 O O . GLU A 1 222 ? 18.604 -2.399 27.778 1.00 94.50 222 GLU A O 1
ATOM 1675 N N . ALA A 1 223 ? 16.731 -3.491 28.354 1.00 94.56 223 ALA A N 1
ATOM 1676 C CA . ALA A 1 223 ? 17.289 -4.829 28.140 1.00 94.56 223 ALA A CA 1
ATOM 1677 C C . ALA A 1 223 ? 17.701 -5.092 26.677 1.00 94.56 223 ALA A C 1
ATOM 1679 O O . ALA A 1 223 ? 18.640 -5.841 26.422 1.00 94.56 223 ALA A O 1
ATOM 1680 N N . GLN A 1 224 ? 17.016 -4.477 25.708 1.00 94.56 224 GLN A N 1
ATOM 1681 C CA . GLN A 1 224 ? 17.280 -4.661 24.274 1.00 94.56 224 GLN A CA 1
ATOM 1682 C C . GLN A 1 224 ? 18.099 -3.525 23.650 1.00 94.56 224 GLN A C 1
ATOM 1684 O O . GLN A 1 224 ? 18.476 -3.601 22.480 1.00 94.56 224 GLN A O 1
ATOM 1689 N N . LYS A 1 225 ? 18.388 -2.468 24.410 1.00 94.88 225 LYS A N 1
ATOM 1690 C CA . LYS A 1 225 ? 18.943 -1.209 23.908 1.00 94.88 225 LYS A CA 1
ATOM 1691 C C . LYS A 1 225 ? 20.254 -1.381 23.158 1.00 94.88 225 LYS A C 1
ATOM 1693 O O . LYS A 1 225 ? 20.392 -0.818 22.076 1.00 94.88 225 LYS A O 1
ATOM 1698 N N . GLU A 1 226 ? 21.190 -2.164 23.690 1.00 96.31 226 GLU A N 1
ATOM 1699 C CA . GLU A 1 226 ? 22.484 -2.387 23.031 1.00 96.31 226 GLU A CA 1
ATOM 1700 C C . GLU A 1 226 ? 22.331 -3.157 21.713 1.00 96.31 226 GLU A C 1
ATOM 1702 O O . GLU A 1 226 ? 22.937 -2.787 20.708 1.00 96.31 226 GLU A O 1
ATOM 1707 N N . SER A 1 227 ? 21.440 -4.154 21.667 1.00 95.62 227 SER A N 1
ATOM 1708 C CA . SER A 1 227 ? 21.121 -4.874 20.427 1.00 95.62 227 SER A CA 1
ATOM 1709 C C . SER A 1 227 ? 20.474 -3.950 19.392 1.00 95.62 227 SER A C 1
ATOM 1711 O O . SER A 1 227 ? 20.907 -3.903 18.241 1.00 95.62 227 SER A O 1
ATOM 1713 N N . LEU A 1 228 ? 19.466 -3.170 19.795 1.00 93.75 228 LEU A N 1
ATOM 1714 C CA . LEU A 1 228 ? 18.789 -2.207 18.921 1.00 93.75 228 LEU A CA 1
ATOM 1715 C C . LEU A 1 228 ? 19.759 -1.131 18.411 1.00 93.75 228 LEU A C 1
ATOM 1717 O O . LEU A 1 228 ? 19.724 -0.771 17.234 1.00 93.75 228 LEU A O 1
ATOM 1721 N N . ARG A 1 229 ? 20.674 -0.656 19.267 1.00 96.00 229 ARG A N 1
ATOM 1722 C CA . ARG A 1 229 ? 21.728 0.301 18.905 1.00 96.00 229 ARG A CA 1
ATOM 1723 C C . ARG A 1 229 ? 22.688 -0.291 17.878 1.00 96.00 229 ARG A C 1
ATOM 1725 O O . ARG A 1 229 ? 22.990 0.377 16.891 1.00 96.00 229 ARG A O 1
ATOM 1732 N N . ALA A 1 230 ? 23.157 -1.519 18.089 1.00 96.56 230 ALA A N 1
ATOM 1733 C CA . ALA A 1 230 ? 24.054 -2.199 17.160 1.00 96.56 230 ALA A CA 1
ATOM 1734 C C . ALA A 1 230 ? 23.396 -2.406 15.785 1.00 96.56 230 ALA A C 1
ATOM 1736 O O . ALA A 1 230 ? 24.008 -2.090 14.762 1.00 96.56 230 ALA A O 1
ATOM 1737 N N . GLN A 1 231 ? 22.132 -2.844 15.758 1.00 95.00 231 GLN A N 1
ATOM 1738 C CA . GLN A 1 231 ? 21.355 -3.020 14.526 1.00 95.00 231 GLN A CA 1
ATOM 1739 C C . GLN A 1 231 ? 21.164 -1.696 13.777 1.00 95.00 231 GLN A C 1
ATOM 1741 O O . GLN A 1 231 ? 21.484 -1.608 12.590 1.00 95.00 231 GLN A O 1
ATOM 1746 N N . ALA A 1 232 ? 20.721 -0.643 14.470 1.00 94.88 232 ALA A N 1
ATOM 1747 C CA . ALA A 1 232 ? 20.544 0.679 13.873 1.00 94.88 232 ALA A CA 1
ATOM 1748 C C . ALA A 1 232 ? 21.870 1.244 13.334 1.00 94.88 232 ALA A C 1
ATOM 1750 O O . ALA A 1 232 ? 21.921 1.780 12.227 1.00 94.88 232 ALA A O 1
ATOM 1751 N N . LEU A 1 233 ? 22.972 1.076 14.074 1.00 97.19 233 LEU A N 1
ATOM 1752 C CA . LEU A 1 233 ? 24.296 1.520 13.642 1.00 97.19 233 LEU A CA 1
ATOM 1753 C C . LEU A 1 233 ? 24.760 0.780 12.382 1.00 97.19 233 LEU A C 1
ATOM 1755 O O . LEU A 1 233 ? 25.312 1.399 11.472 1.00 97.19 233 LEU A O 1
ATOM 1759 N N . GLN A 1 234 ? 24.533 -0.530 12.310 1.00 96.12 234 GLN A N 1
ATOM 1760 C CA . GLN A 1 234 ? 24.859 -1.322 11.129 1.00 96.12 234 GLN A CA 1
ATOM 1761 C C . GLN A 1 234 ? 24.032 -0.883 9.913 1.00 96.12 234 GLN A C 1
ATOM 1763 O O . GLN A 1 234 ? 24.600 -0.693 8.835 1.00 96.12 234 GLN A O 1
ATOM 1768 N N . GLN A 1 235 ? 22.727 -0.653 10.084 1.00 94.50 235 GLN A N 1
ATOM 1769 C CA . GLN A 1 235 ? 21.849 -0.153 9.021 1.00 94.50 235 GLN A CA 1
ATOM 1770 C C . GLN A 1 235 ? 22.302 1.218 8.502 1.00 94.50 235 GLN A C 1
ATOM 1772 O O . GLN A 1 235 ? 22.450 1.396 7.291 1.00 94.50 235 GLN A O 1
ATOM 1777 N N . LEU A 1 236 ? 22.609 2.158 9.403 1.00 95.75 236 LEU A N 1
ATOM 1778 C CA . LEU A 1 236 ? 23.096 3.494 9.048 1.00 95.75 236 LEU A CA 1
ATOM 1779 C C . LEU A 1 236 ? 24.453 3.450 8.337 1.00 95.75 236 LEU A C 1
ATOM 1781 O O . LEU A 1 236 ? 24.652 4.155 7.349 1.00 95.75 236 LEU A O 1
ATOM 1785 N N . ARG A 1 237 ? 25.383 2.594 8.783 1.00 95.75 237 ARG A N 1
ATOM 1786 C CA . ARG A 1 237 ? 26.674 2.390 8.102 1.00 95.75 237 ARG A CA 1
ATOM 1787 C C . ARG A 1 237 ? 26.476 1.896 6.671 1.00 95.75 237 ARG A C 1
ATOM 1789 O O . ARG A 1 237 ? 27.075 2.446 5.750 1.00 95.75 237 ARG A O 1
ATOM 1796 N N . GLN A 1 238 ? 25.610 0.901 6.469 1.00 94.31 238 GLN A N 1
ATOM 1797 C CA . GLN A 1 238 ? 25.300 0.390 5.131 1.00 94.31 238 GLN A CA 1
ATOM 1798 C C . GLN A 1 238 ? 24.630 1.450 4.254 1.00 94.31 238 GLN A C 1
ATOM 1800 O O . GLN A 1 238 ? 24.985 1.592 3.084 1.00 94.31 238 GLN A O 1
ATOM 1805 N N . GLN A 1 239 ? 23.687 2.215 4.812 1.00 95.06 239 GLN A N 1
ATOM 1806 C CA . GLN A 1 239 ? 23.058 3.328 4.109 1.00 95.06 239 GLN A CA 1
ATOM 1807 C C . GLN A 1 239 ? 24.101 4.364 3.684 1.00 95.06 239 GLN A C 1
ATOM 1809 O O . GLN A 1 239 ? 24.120 4.748 2.517 1.00 95.06 239 GLN A O 1
ATOM 1814 N N . ARG A 1 240 ? 25.019 4.745 4.579 1.00 95.25 240 ARG A N 1
ATOM 1815 C CA . ARG A 1 240 ? 26.045 5.744 4.275 1.00 95.25 240 ARG A CA 1
ATOM 1816 C C . ARG A 1 240 ? 26.990 5.297 3.166 1.00 95.25 240 ARG A C 1
ATOM 1818 O O . ARG A 1 240 ? 27.326 6.103 2.304 1.00 95.25 240 ARG A O 1
ATOM 1825 N N . VAL A 1 241 ? 27.397 4.028 3.163 1.00 94.81 241 VAL A N 1
ATOM 1826 C CA . VAL A 1 241 ? 28.214 3.461 2.079 1.00 94.81 241 VAL A CA 1
ATOM 1827 C C . VAL A 1 241 ? 27.451 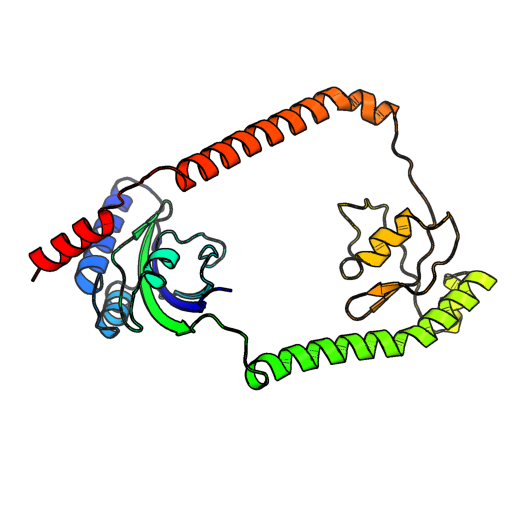3.495 0.754 1.00 94.81 241 VAL A C 1
ATOM 1829 O O . VAL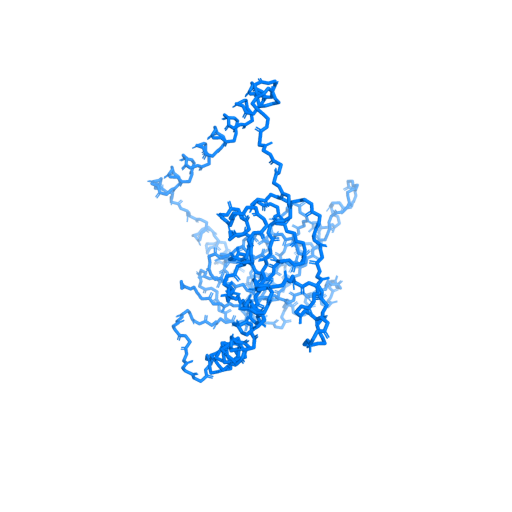 A 1 241 ? 28.012 3.926 -0.250 1.00 94.81 241 VAL A O 1
ATOM 1832 N N . ARG A 1 242 ? 26.167 3.104 0.741 1.00 93.31 242 ARG A N 1
ATOM 1833 C CA . ARG A 1 242 ? 25.332 3.173 -0.471 1.00 93.31 242 ARG A CA 1
ATOM 1834 C C . ARG A 1 242 ? 25.211 4.603 -0.993 1.00 93.31 242 ARG A C 1
ATOM 1836 O O . ARG A 1 242 ? 25.466 4.828 -2.168 1.00 93.31 242 ARG A O 1
ATOM 1843 N N . GLU A 1 243 ? 24.882 5.560 -0.130 1.00 93.38 243 GLU A N 1
ATOM 1844 C CA . GLU A 1 243 ? 24.787 6.980 -0.494 1.00 93.38 243 GLU A CA 1
ATOM 1845 C C . GLU A 1 243 ? 26.115 7.528 -1.020 1.00 93.38 243 GLU A C 1
ATOM 1847 O O . GLU A 1 243 ? 26.139 8.206 -2.044 1.00 93.38 243 GLU A O 1
ATOM 1852 N N . PHE A 1 244 ? 27.228 7.206 -0.355 1.00 93.19 244 PHE A N 1
ATOM 1853 C CA . PHE A 1 244 ? 28.559 7.613 -0.795 1.00 93.19 244 PHE A CA 1
ATOM 1854 C C . PHE A 1 244 ? 28.877 7.078 -2.193 1.00 93.19 244 PHE A C 1
ATOM 1856 O O . PHE A 1 244 ? 29.295 7.847 -3.052 1.00 93.19 244 PHE A O 1
ATOM 1863 N N . LEU A 1 245 ? 28.631 5.790 -2.449 1.00 92.06 245 LEU A N 1
ATOM 1864 C CA . LEU A 1 245 ? 28.853 5.186 -3.764 1.00 92.06 245 LEU A CA 1
ATOM 1865 C C . LEU A 1 245 ? 27.924 5.769 -4.834 1.00 92.06 245 LEU A C 1
ATOM 1867 O O . LEU A 1 245 ? 28.372 6.006 -5.954 1.00 92.06 245 LEU A O 1
ATOM 1871 N N . THR A 1 246 ? 26.655 6.027 -4.507 1.00 91.81 246 THR A N 1
ATOM 1872 C CA . THR A 1 246 ? 25.707 6.688 -5.416 1.00 91.81 246 THR A CA 1
ATOM 1873 C C . THR A 1 246 ? 26.192 8.086 -5.790 1.00 91.81 246 THR A C 1
ATOM 1875 O O . THR A 1 246 ? 26.261 8.409 -6.974 1.00 91.81 246 THR A O 1
ATOM 1878 N N . ASN A 1 247 ? 26.605 8.890 -4.809 1.00 91.06 247 ASN A N 1
ATOM 1879 C CA . ASN A 1 247 ? 27.115 10.238 -5.054 1.00 91.06 247 ASN A CA 1
ATOM 1880 C C . ASN A 1 247 ? 28.438 10.216 -5.822 1.00 91.06 247 ASN A C 1
ATOM 1882 O O . ASN A 1 247 ? 28.605 10.995 -6.756 1.00 91.06 247 ASN A O 1
ATOM 1886 N N . LEU A 1 248 ? 29.352 9.303 -5.479 1.00 90.88 248 LEU A N 1
ATOM 1887 C CA . LEU A 1 248 ? 30.618 9.135 -6.188 1.00 90.88 248 LEU A CA 1
ATOM 1888 C C . LEU A 1 248 ? 30.377 8.793 -7.661 1.00 90.88 248 LEU A C 1
ATOM 1890 O O . LEU A 1 248 ? 31.008 9.385 -8.526 1.00 90.88 248 LEU A O 1
ATOM 1894 N N . ARG A 1 249 ? 29.432 7.894 -7.958 1.00 83.44 249 ARG A N 1
ATOM 1895 C CA . ARG A 1 249 ? 29.034 7.573 -9.339 1.00 83.44 249 ARG A CA 1
ATOM 1896 C C . ARG A 1 249 ? 28.410 8.765 -10.062 1.00 83.44 249 ARG A C 1
ATOM 1898 O O . ARG A 1 249 ? 28.662 8.924 -11.247 1.00 83.44 249 ARG A O 1
ATOM 1905 N N . ALA A 1 250 ? 27.624 9.586 -9.368 1.00 82.81 250 ALA A N 1
ATOM 1906 C CA . ALA A 1 250 ? 26.975 10.753 -9.963 1.00 82.81 250 ALA A CA 1
ATOM 1907 C C . ALA A 1 250 ? 27.969 11.863 -10.352 1.00 82.81 250 ALA A C 1
ATOM 1909 O O . ALA A 1 250 ? 27.761 12.540 -11.355 1.00 82.81 250 ALA A O 1
ATOM 1910 N N . VAL A 1 251 ? 29.039 12.055 -9.571 1.00 88.19 251 VAL A N 1
ATOM 1911 C CA . VAL A 1 251 ? 30.060 13.093 -9.830 1.00 88.19 251 VAL A CA 1
ATOM 1912 C C . VAL A 1 251 ? 31.275 12.578 -10.598 1.00 88.19 251 VAL A C 1
ATOM 1914 O O . VAL A 1 251 ? 32.034 13.372 -11.154 1.00 88.19 251 VAL A O 1
ATOM 1917 N N . ALA A 1 252 ? 31.491 11.262 -10.633 1.00 84.88 252 ALA A N 1
ATOM 1918 C CA . ALA A 1 252 ? 32.562 10.670 -11.415 1.00 84.88 252 ALA A CA 1
ATOM 1919 C C . ALA A 1 252 ? 32.315 10.914 -12.906 1.00 84.88 252 ALA A C 1
ATOM 1921 O O . ALA A 1 252 ? 31.275 10.558 -13.458 1.00 84.88 252 ALA A O 1
ATOM 1922 N N . LYS A 1 253 ? 33.319 11.475 -13.584 1.00 78.06 253 LYS A N 1
ATOM 1923 C CA . LYS A 1 253 ? 33.337 11.554 -15.043 1.00 78.06 253 LYS A CA 1
ATOM 1924 C C . LYS A 1 253 ? 33.666 10.172 -15.603 1.00 78.06 253 LYS A C 1
ATOM 1926 O O . LYS A 1 253 ? 34.825 9.856 -15.862 1.00 78.06 253 LYS A O 1
ATOM 1931 N N . VAL A 1 254 ? 32.641 9.339 -15.736 1.00 74.94 254 VAL A N 1
ATOM 1932 C CA . VAL A 1 254 ? 32.748 8.016 -16.351 1.00 74.94 254 VAL A CA 1
ATOM 1933 C C . VAL A 1 254 ? 32.551 8.178 -17.856 1.00 74.94 254 VAL A C 1
ATOM 1935 O O . VAL A 1 254 ? 31.442 8.440 -18.316 1.00 74.94 254 VAL A O 1
ATOM 1938 N N . ASP A 1 255 ? 33.638 8.064 -18.622 1.00 73.94 255 ASP A N 1
ATOM 1939 C CA . ASP A 1 255 ? 33.572 7.962 -20.084 1.00 73.94 255 ASP A CA 1
ATOM 1940 C C . ASP A 1 255 ? 33.206 6.522 -20.455 1.00 73.94 255 ASP A C 1
ATOM 1942 O O . ASP A 1 255 ? 34.060 5.645 -20.612 1.00 73.94 255 ASP A O 1
ATOM 1946 N N . ASP A 1 256 ? 31.901 6.266 -20.495 1.00 67.31 256 ASP A N 1
ATOM 1947 C CA . ASP A 1 256 ? 31.351 4.973 -20.867 1.00 67.31 256 ASP A CA 1
ATOM 1948 C C . ASP A 1 256 ? 31.417 4.779 -22.389 1.00 67.31 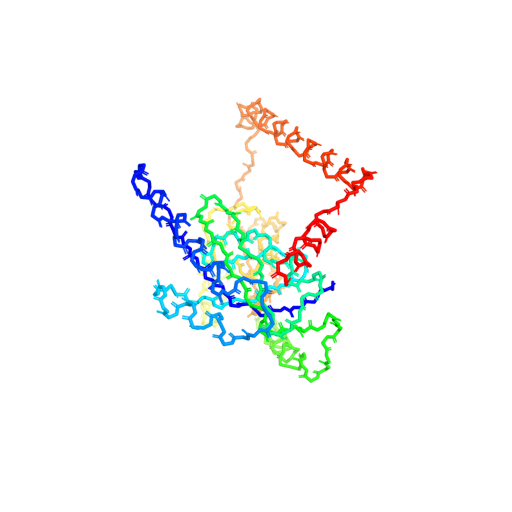256 ASP A C 1
ATOM 1950 O O . ASP A 1 256 ? 30.472 5.051 -23.137 1.00 67.31 256 ASP A O 1
ATOM 1954 N N . LYS A 1 257 ? 32.569 4.294 -22.856 1.00 80.69 257 LYS A N 1
ATOM 1955 C CA . LYS A 1 257 ? 32.810 3.997 -24.273 1.00 80.69 257 LYS A CA 1
ATOM 1956 C C . LYS A 1 257 ? 32.135 2.718 -24.759 1.00 80.69 257 LYS A C 1
ATOM 1958 O O . LYS A 1 257 ? 32.343 2.363 -25.918 1.00 80.69 257 LYS A O 1
ATOM 1963 N N . ARG A 1 258 ? 31.308 2.043 -23.949 1.00 74.38 258 ARG A N 1
ATOM 1964 C CA . ARG A 1 258 ? 30.613 0.816 -24.376 1.00 74.38 258 ARG A CA 1
ATOM 1965 C C . ARG A 1 258 ? 29.813 1.033 -25.655 1.00 74.38 258 ARG A C 1
ATOM 1967 O O . ARG A 1 258 ? 30.028 0.304 -26.610 1.00 74.38 258 ARG A O 1
ATOM 1974 N N . LYS A 1 259 ? 29.089 2.153 -25.778 1.00 52.47 259 LYS A N 1
ATOM 1975 C CA . LYS A 1 259 ? 28.388 2.528 -27.024 1.00 52.47 259 LYS A CA 1
ATOM 1976 C C . LYS A 1 259 ? 29.302 2.609 -28.250 1.00 52.47 259 LYS A C 1
ATOM 1978 O O . LYS A 1 259 ? 28.898 2.236 -29.346 1.00 52.47 259 LYS A O 1
ATOM 1983 N N . GLN A 1 260 ? 30.522 3.124 -28.087 1.00 72.12 260 GLN A N 1
ATOM 1984 C CA . GLN A 1 260 ? 31.490 3.255 -29.182 1.00 72.12 260 GLN A CA 1
ATOM 1985 C C . GLN A 1 260 ? 32.096 1.898 -29.542 1.00 72.12 260 GLN A C 1
ATOM 1987 O O . GLN A 1 260 ? 32.252 1.613 -30.724 1.00 72.12 260 GLN A O 1
ATOM 1992 N N . VAL A 1 261 ? 32.381 1.067 -28.536 1.00 71.56 261 VAL A N 1
ATOM 1993 C CA . VAL A 1 261 ? 32.905 -0.299 -28.681 1.00 71.56 261 VAL A CA 1
ATOM 1994 C C . VAL A 1 261 ? 31.862 -1.235 -29.304 1.00 71.56 261 VAL A C 1
ATOM 1996 O O . VAL A 1 261 ? 32.171 -2.004 -30.210 1.00 71.56 261 VAL A O 1
ATOM 1999 N N . GLU A 1 262 ? 30.604 -1.138 -28.888 1.00 68.00 262 GLU A N 1
ATOM 2000 C CA . GLU A 1 262 ? 29.483 -1.884 -29.462 1.00 68.00 262 GLU A CA 1
ATOM 2001 C C . GLU A 1 262 ? 29.176 -1.407 -30.888 1.00 68.00 262 GLU A C 1
ATOM 2003 O O . GLU A 1 262 ? 28.866 -2.213 -31.762 1.00 68.00 262 GLU A O 1
ATOM 2008 N N . ALA A 1 263 ? 29.268 -0.102 -31.170 1.00 63.47 263 ALA A N 1
ATOM 2009 C CA . ALA A 1 263 ? 29.061 0.432 -32.517 1.00 63.47 263 ALA A CA 1
ATOM 2010 C C . ALA A 1 263 ? 30.210 0.087 -33.482 1.00 63.47 263 ALA A C 1
ATOM 2012 O O . ALA A 1 263 ? 29.951 -0.204 -34.652 1.00 63.47 263 ALA A O 1
ATOM 2013 N N . SER A 1 264 ? 31.468 0.097 -33.030 1.00 67.38 264 SER A N 1
ATOM 2014 C CA . SER A 1 264 ? 32.604 -0.359 -33.840 1.00 67.38 264 SER A CA 1
ATOM 2015 C C . SER A 1 264 ? 32.537 -1.866 -34.098 1.00 67.38 264 SER A C 1
ATOM 2017 O O . SER A 1 264 ? 32.759 -2.297 -35.230 1.00 67.38 264 SER A O 1
ATOM 2019 N N . SER A 1 265 ? 32.123 -2.660 -33.108 1.00 61.09 265 SER A N 1
ATOM 2020 C CA . SER A 1 265 ? 31.875 -4.100 -33.279 1.00 61.09 265 SER A CA 1
ATOM 2021 C C . SER A 1 265 ? 30.740 -4.373 -34.279 1.00 61.09 265 SER A C 1
ATOM 2023 O O . SER A 1 265 ? 30.87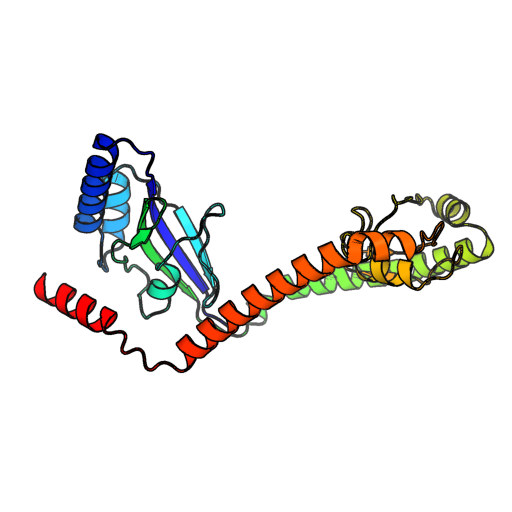8 -5.226 -35.154 1.00 61.09 265 SER A O 1
ATOM 2025 N N . ARG A 1 266 ? 29.665 -3.569 -34.254 1.00 60.25 266 ARG A N 1
ATOM 2026 C CA . ARG A 1 266 ? 28.568 -3.632 -35.240 1.00 60.25 266 ARG A CA 1
ATOM 2027 C C . ARG A 1 266 ? 29.009 -3.314 -36.676 1.00 60.25 266 ARG A C 1
ATOM 2029 O O . ARG A 1 266 ? 28.497 -3.927 -37.603 1.00 60.25 266 ARG A O 1
ATOM 2036 N N . ARG A 1 267 ? 29.963 -2.393 -36.877 1.00 52.94 267 ARG A N 1
ATOM 2037 C CA . ARG A 1 267 ? 30.491 -2.044 -38.218 1.00 52.94 267 ARG A CA 1
ATOM 2038 C C . ARG A 1 267 ? 31.512 -3.034 -38.768 1.00 52.94 267 ARG A C 1
ATOM 2040 O O . ARG A 1 267 ? 31.673 -3.106 -39.975 1.00 52.94 267 ARG A O 1
ATOM 2047 N N . THR A 1 268 ? 32.210 -3.762 -37.901 1.00 49.88 268 THR A N 1
ATOM 2048 C CA . THR A 1 268 ? 33.252 -4.721 -38.316 1.00 49.88 268 THR A CA 1
ATOM 2049 C C . THR A 1 268 ? 32.650 -6.064 -38.758 1.00 49.88 268 THR A C 1
ATOM 2051 O O . THR A 1 268 ? 33.339 -6.883 -39.352 1.00 49.88 268 THR A O 1
ATOM 2054 N N . THR A 1 269 ? 31.359 -6.282 -38.484 1.00 46.94 269 THR A N 1
ATOM 2055 C CA . THR A 1 269 ? 30.624 -7.528 -38.772 1.00 46.94 269 THR A CA 1
ATOM 2056 C C . THR A 1 269 ? 29.683 -7.401 -39.990 1.00 46.94 269 THR A C 1
ATOM 2058 O O . THR A 1 269 ? 28.831 -8.264 -40.191 1.00 46.94 269 THR A O 1
ATOM 2061 N N . GLN A 1 270 ? 29.809 -6.329 -40.789 1.00 39.00 270 GLN A N 1
ATOM 2062 C CA . GLN A 1 270 ? 29.147 -6.177 -42.098 1.00 39.00 270 GLN A CA 1
ATOM 2063 C C . GLN A 1 270 ? 30.095 -6.515 -43.245 1.00 39.00 270 GLN A C 1
ATOM 2065 O O . GLN A 1 270 ? 31.292 -6.170 -43.131 1.00 39.00 270 GLN A O 1
#

Solvent-accessible surface area (backbone atoms only — not comparable to full-atom values): 15635 Å² total; per-residue (Å²): 136,44,34,36,33,34,35,39,31,37,66,47,80,74,78,89,50,81,76,46,51,61,52,48,52,55,48,50,54,51,47,36,74,54,27,38,66,32,74,55,54,64,37,45,58,49,37,28,60,76,70,69,39,66,76,49,76,47,72,43,45,55,93,55,84,35,62,57,98,87,41,78,49,75,67,54,52,65,50,53,74,70,74,57,48,70,35,25,24,37,57,74,38,83,53,101,63,32,42,39,38,38,31,32,68,40,77,42,80,50,70,82,73,49,68,79,73,41,44,63,60,52,48,55,51,51,52,35,51,54,52,30,60,67,44,45,65,58,39,44,51,41,33,55,45,18,64,76,68,34,61,64,57,32,19,60,77,67,77,50,80,78,82,84,80,76,95,66,46,89,85,77,45,49,82,93,43,68,68,23,65,62,50,55,54,43,60,75,70,52,54,78,72,40,61,36,71,62,37,74,39,77,67,40,71,48,68,53,60,30,86,77,82,86,75,85,55,66,68,64,46,64,76,41,40,68,62,54,49,52,52,50,51,52,52,50,51,54,50,51,52,52,51,49,53,52,51,50,59,71,71,48,88,74,82,75,53,60,67,58,54,53,51,51,54,59,61,72,74,107

Mean predicted aligned error: 13.8 Å

Radius of gyration: 28.52 Å; Cα contacts (8 Å, |Δi|>4): 332; chains: 1; bounding box: 63×44×73 Å

Nearest PDB structures (foldseek):
  6bhf-assembly1_A-2  TM=4.515E-01  e=2.902E-03  Helicobacter pylori 26695
  3rfw-assembly1_A-2  TM=4.677E-01  e=1.041E-02  Campylobacter jejuni
  5htf-assembly1_A  TM=3.690E-01  e=2.754E-02  Listeria monocytogenes EGD-e
  4wo7-assembly1_B  TM=3.729E-01  e=3.967E-02  Bacillus subtilis subsp. subtilis str. 168

Sequence (270 aa):
KGDTLTVSHILLHIEQSDSAASKTDRRADSLARMAASTDQPAKFDEAARALQIPVIRSTVVEGNTMTVNGQYIPSVGPWAFQGAKPGETSELFDAADGYYLARLDSLTPGGALSLDQAKQDIRNYLLRQKKTDALVPQAMNYARVAAASSMEQAAKLMNLQVVSTKPFTRVTGVPELAQAPEAVGAAFTLPLHSVSEPIRSIGEVVVERVDNRIPSSRAAFEAQKESLRAQALQQLRQQRVREFLTNLRAVAKVDDKRKQVEASSRRTTQ